Protein AF-A0AA90ZA34-F1 (afdb_monomer_lite)

pLDDT: mean 82.22, std 14.53, range [26.88, 97.06]

Structure (mmCIF, N/CA/C/O backbone):
data_AF-A0AA90ZA34-F1
#
_entry.id   AF-A0AA90ZA34-F1
#
loop_
_atom_site.group_PDB
_atom_site.id
_atom_site.type_symbol
_atom_site.label_atom_id
_atom_site.label_alt_id
_atom_site.label_comp_id
_atom_site.label_asym_id
_atom_site.label_entity_id
_atom_site.label_seq_id
_atom_site.pdbx_PDB_ins_code
_atom_site.Cartn_x
_atom_site.Cartn_y
_atom_site.Cartn_z
_atom_site.occupancy
_atom_site.B_iso_or_equiv
_atom_site.auth_seq_id
_atom_site.auth_comp_id
_atom_site.auth_asym_id
_atom_site.auth_atom_id
_atom_site.pdbx_PDB_model_num
ATOM 1 N N . MET A 1 1 ? -30.517 1.821 92.578 1.00 48.09 1 MET A N 1
ATOM 2 C CA . MET A 1 1 ? -29.255 1.230 93.097 1.00 48.09 1 MET A CA 1
ATOM 3 C C . MET A 1 1 ? -29.259 -0.310 93.211 1.00 48.09 1 MET A C 1
ATOM 5 O O . MET A 1 1 ? -28.381 -0.856 93.860 1.00 48.09 1 MET A O 1
ATOM 9 N N . ALA A 1 2 ? -30.173 -1.051 92.564 1.00 57.03 2 ALA A N 1
ATOM 10 C CA . ALA A 1 2 ? -30.192 -2.527 92.648 1.00 57.03 2 ALA A CA 1
ATOM 11 C C . ALA A 1 2 ? -29.431 -3.240 91.508 1.00 57.03 2 ALA A C 1
ATOM 13 O O . ALA A 1 2 ? -29.054 -4.402 91.641 1.00 57.03 2 ALA A O 1
ATOM 14 N N . ILE A 1 3 ? -29.199 -2.549 90.385 1.00 59.59 3 ILE A N 1
ATOM 15 C CA . ILE A 1 3 ? -28.510 -3.107 89.212 1.00 59.59 3 ILE A CA 1
ATOM 16 C C . ILE A 1 3 ? -26.988 -3.015 89.388 1.00 59.59 3 ILE A C 1
ATOM 18 O O . ILE A 1 3 ? -26.293 -4.005 89.176 1.00 59.59 3 ILE A O 1
ATOM 22 N N . SER A 1 4 ? -26.460 -1.882 89.874 1.00 57.59 4 SER A N 1
ATOM 23 C CA . SER A 1 4 ? -25.008 -1.731 90.061 1.00 57.59 4 SER A CA 1
ATOM 24 C C . SER A 1 4 ? -24.446 -2.673 91.133 1.00 57.59 4 SER A C 1
ATOM 26 O O . SER A 1 4 ? -23.372 -3.234 90.937 1.00 57.59 4 SER A O 1
ATOM 28 N N . SER A 1 5 ? -25.187 -2.952 92.214 1.00 59.72 5 SER A N 1
ATOM 29 C CA . SER A 1 5 ? -24.745 -3.898 93.252 1.00 59.72 5 SER A CA 1
ATOM 30 C C . SER A 1 5 ? -24.720 -5.355 92.764 1.00 59.72 5 SER A C 1
ATOM 32 O O . SER A 1 5 ? -23.816 -6.112 93.125 1.00 59.72 5 SER A O 1
ATOM 34 N N . LYS A 1 6 ? -25.652 -5.750 91.881 1.00 59.44 6 LYS A N 1
ATOM 35 C CA . LYS A 1 6 ? -25.652 -7.074 91.227 1.00 59.44 6 LYS A CA 1
ATOM 36 C C . LYS A 1 6 ? -24.519 -7.227 90.209 1.00 59.44 6 LYS A C 1
ATOM 38 O O . LYS A 1 6 ? -23.922 -8.305 90.148 1.00 59.44 6 LYS A O 1
ATOM 43 N N . ILE A 1 7 ? -24.190 -6.157 89.479 1.00 60.81 7 ILE A N 1
ATOM 44 C CA . ILE A 1 7 ? -23.059 -6.111 88.539 1.00 60.81 7 ILE A CA 1
ATOM 45 C C . ILE A 1 7 ? -21.728 -6.262 89.285 1.00 60.81 7 ILE A C 1
ATOM 47 O O . ILE A 1 7 ? -20.884 -7.042 88.856 1.00 60.81 7 ILE A O 1
ATOM 51 N N . VAL A 1 8 ? -21.549 -5.606 90.440 1.00 65.31 8 VAL A N 1
ATOM 52 C CA . VAL A 1 8 ? -20.315 -5.729 91.242 1.00 65.31 8 VAL A CA 1
ATOM 53 C C . VAL A 1 8 ? -20.116 -7.158 91.764 1.00 65.31 8 VAL A C 1
ATOM 55 O O . VAL A 1 8 ? -19.000 -7.679 91.710 1.00 65.31 8 VAL A O 1
ATOM 58 N N . LYS A 1 9 ? -21.192 -7.827 92.207 1.00 70.56 9 LYS A N 1
ATOM 59 C CA . LYS A 1 9 ? -21.134 -9.201 92.741 1.00 70.56 9 LYS A CA 1
ATOM 60 C C . LYS A 1 9 ? -20.814 -10.257 91.671 1.00 70.56 9 LYS A C 1
ATOM 62 O O . LYS A 1 9 ? -20.144 -11.235 91.980 1.00 70.56 9 LYS A O 1
ATOM 67 N N . HIS A 1 10 ? -21.225 -10.041 90.419 1.00 76.06 10 HIS A N 1
ATOM 68 C CA . HIS A 1 10 ? -20.989 -10.965 89.295 1.00 76.06 10 HIS A CA 1
ATOM 69 C C . HIS A 1 10 ? -20.065 -10.373 88.223 1.00 76.06 10 HIS A C 1
ATOM 71 O O . HIS A 1 10 ? -20.117 -10.782 87.064 1.00 76.06 10 HIS A O 1
ATOM 77 N N . ARG A 1 11 ? -19.193 -9.427 88.601 1.00 75.94 11 ARG A N 1
ATOM 78 C CA . ARG A 1 11 ? -18.389 -8.622 87.663 1.00 75.94 11 ARG A CA 1
ATOM 79 C C . ARG A 1 11 ? -17.629 -9.455 86.632 1.00 75.94 11 ARG A C 1
ATOM 81 O O . ARG A 1 11 ? -17.602 -9.101 85.463 1.00 75.94 11 ARG A O 1
ATOM 88 N N . LYS A 1 12 ? -17.064 -10.593 87.051 1.00 79.00 12 LYS A N 1
ATOM 89 C CA . LYS A 1 12 ? -16.323 -11.498 86.162 1.00 79.00 12 LYS A CA 1
ATOM 90 C C . LYS A 1 12 ? -17.234 -12.124 85.105 1.00 79.00 12 LYS A C 1
ATOM 92 O O . LYS A 1 12 ? -16.852 -12.187 83.948 1.00 79.00 12 LYS A O 1
ATOM 97 N N . LEU A 1 13 ? -18.442 -12.532 85.491 1.00 82.50 13 LEU A N 1
ATOM 98 C CA . LEU A 1 13 ? -19.410 -13.151 84.589 1.00 82.50 13 LEU A CA 1
ATOM 99 C C . LEU A 1 13 ? -19.946 -12.132 83.580 1.00 82.50 13 LEU A C 1
ATOM 101 O O . LEU A 1 13 ? -20.016 -12.438 82.399 1.00 82.50 13 LEU A O 1
ATOM 105 N N . VAL A 1 14 ? -20.236 -10.904 84.019 1.00 83.38 14 VAL A N 1
ATOM 106 C CA . VAL A 1 14 ? -20.673 -9.815 83.128 1.00 83.38 14 VAL A CA 1
ATOM 107 C C . VAL A 1 14 ? -19.586 -9.460 82.109 1.00 83.38 14 VAL A C 1
ATOM 109 O O . VAL A 1 14 ? -19.893 -9.311 80.932 1.00 83.38 14 VAL A O 1
ATOM 112 N N . ILE A 1 15 ? -18.319 -9.380 82.534 1.00 84.50 15 ILE A N 1
ATOM 113 C CA . ILE A 1 15 ? -17.185 -9.127 81.629 1.00 84.50 15 ILE A CA 1
ATOM 114 C C . ILE A 1 15 ? -17.028 -10.263 80.611 1.00 84.50 15 ILE A C 1
ATOM 116 O O . ILE A 1 15 ? -16.853 -9.989 79.429 1.00 84.50 15 ILE A O 1
ATOM 120 N N . VAL A 1 16 ? -17.134 -11.525 81.042 1.00 88.88 16 VAL A N 1
ATOM 121 C CA . VAL A 1 16 ? -17.058 -12.688 80.141 1.00 88.88 16 VAL A CA 1
ATOM 122 C C . VAL A 1 16 ? -18.199 -12.676 79.124 1.00 88.88 16 VAL A C 1
ATOM 124 O O . VAL A 1 16 ? -17.959 -12.901 77.944 1.00 88.88 16 VAL A O 1
ATOM 127 N N . LEU A 1 17 ? -19.422 -12.355 79.547 1.00 87.75 17 LEU A N 1
ATOM 128 C CA . LEU A 1 17 ? -20.583 -12.286 78.657 1.00 87.75 17 LEU A CA 1
ATOM 129 C C . LEU A 1 17 ? -20.426 -11.169 77.614 1.00 87.75 17 LEU A C 1
ATOM 131 O O . LEU A 1 17 ? -20.692 -11.389 76.439 1.00 87.75 17 LEU A O 1
ATOM 135 N N . TRP A 1 18 ? -19.909 -10.006 78.017 1.00 88.00 18 TRP A N 1
ATOM 136 C CA . TRP A 1 18 ? -19.582 -8.921 77.088 1.00 88.00 18 TRP A CA 1
ATOM 137 C C . TRP A 1 18 ? -18.450 -9.278 76.126 1.00 88.00 18 TRP A C 1
ATOM 139 O O . TRP A 1 18 ? -18.548 -8.965 74.942 1.00 88.00 18 TRP A O 1
ATOM 149 N N . ALA A 1 19 ? -17.405 -9.955 76.605 1.00 89.38 19 ALA A N 1
ATOM 150 C CA . ALA A 1 19 ? -16.310 -10.420 75.760 1.00 89.38 19 ALA A CA 1
ATOM 151 C C . ALA A 1 19 ? -16.801 -11.435 74.716 1.00 89.38 19 ALA A C 1
ATOM 153 O O . ALA A 1 19 ? -16.440 -11.321 73.549 1.00 89.38 19 ALA A O 1
ATOM 154 N N . ILE A 1 20 ? -17.672 -12.371 75.111 1.00 89.56 20 ILE A N 1
ATOM 155 C CA . ILE A 1 20 ? -18.294 -13.343 74.201 1.00 89.56 20 ILE A CA 1
ATOM 156 C C . ILE A 1 20 ? -19.198 -12.639 73.187 1.00 89.56 20 ILE A C 1
ATOM 158 O O . ILE A 1 20 ? -19.101 -12.941 72.005 1.00 89.56 20 ILE A O 1
ATOM 162 N N . SER A 1 21 ? -20.034 -11.684 73.604 1.00 84.75 21 SER A N 1
ATOM 163 C CA . SER A 1 21 ? -20.895 -10.937 72.676 1.00 84.75 21 SER A CA 1
ATOM 164 C C . SER A 1 21 ? -20.092 -10.105 71.673 1.00 84.75 21 SER A C 1
ATOM 166 O O . SER A 1 21 ? -20.443 -10.066 70.499 1.00 84.75 21 SER A O 1
ATOM 168 N N . LEU A 1 22 ? -18.994 -9.475 72.102 1.00 84.75 22 LEU A N 1
ATOM 169 C CA . LEU A 1 22 ? -18.100 -8.738 71.202 1.00 84.75 22 LEU A CA 1
ATOM 170 C C . LEU A 1 22 ? -17.371 -9.675 70.235 1.00 84.75 22 LEU A C 1
ATOM 172 O O . LEU A 1 22 ? -17.312 -9.384 69.045 1.00 84.75 22 LEU A O 1
ATOM 176 N N . LEU A 1 23 ? -16.885 -10.825 70.712 1.00 85.31 23 LEU A N 1
ATOM 177 C CA . LEU A 1 23 ? -16.298 -11.860 69.856 1.00 85.31 23 LEU A CA 1
ATOM 178 C C . LEU A 1 23 ? -17.326 -12.439 68.878 1.00 85.31 23 LEU A C 1
ATOM 180 O O . LEU A 1 23 ? -17.003 -12.628 67.715 1.00 85.31 23 LEU A O 1
ATOM 184 N N . ALA A 1 24 ? -18.575 -12.644 69.288 1.00 83.31 24 ALA A N 1
ATOM 185 C CA . ALA A 1 24 ? -19.639 -13.119 68.403 1.00 83.31 24 ALA A CA 1
ATOM 186 C C . ALA A 1 24 ? -20.025 -12.094 67.321 1.00 83.31 24 ALA A C 1
ATOM 188 O O . ALA A 1 24 ? -20.527 -12.481 66.270 1.00 83.31 24 ALA A O 1
ATOM 189 N N . LEU A 1 25 ? -19.766 -10.802 67.550 1.00 80.50 25 LEU A N 1
ATOM 190 C CA . LEU A 1 25 ? -19.939 -9.744 66.551 1.00 80.50 25 LEU A CA 1
ATOM 191 C C . LEU A 1 25 ? -18.742 -9.620 65.595 1.00 80.50 25 LEU A C 1
ATOM 193 O O . LEU A 1 25 ? -18.894 -9.042 64.521 1.00 80.50 25 LEU A O 1
ATOM 197 N N . THR A 1 26 ? -17.565 -10.161 65.939 1.00 75.38 26 THR A N 1
ATOM 198 C CA . THR A 1 26 ? -16.378 -10.046 65.071 1.00 75.38 26 THR A CA 1
ATOM 199 C C . THR A 1 26 ? -16.541 -10.683 63.687 1.00 75.38 26 THR A C 1
ATOM 201 O O . THR A 1 26 ? -16.139 -10.016 62.738 1.00 75.38 26 THR A O 1
ATOM 204 N N . PRO A 1 27 ? -17.175 -11.861 63.492 1.00 73.88 27 PRO A N 1
ATOM 205 C CA . PRO A 1 27 ? -17.409 -12.391 62.150 1.00 73.88 27 PRO A CA 1
ATOM 206 C C . PRO A 1 27 ? -18.259 -11.441 61.302 1.00 73.88 27 PRO A C 1
ATOM 208 O O . PRO A 1 27 ? -17.900 -11.154 60.172 1.00 73.88 27 PRO A O 1
ATOM 211 N N . ALA A 1 28 ? -19.324 -10.866 61.870 1.00 67.94 28 ALA A N 1
ATOM 212 C CA . ALA A 1 28 ? -20.206 -9.944 61.154 1.00 67.94 28 ALA A CA 1
ATOM 213 C C . ALA A 1 28 ? -19.524 -8.614 60.778 1.00 67.94 28 ALA A C 1
ATOM 215 O O . ALA A 1 28 ? -19.852 -8.020 59.756 1.00 67.94 28 ALA A O 1
ATOM 216 N N . LEU A 1 29 ? -18.579 -8.139 61.599 1.00 66.88 29 LEU A N 1
ATOM 217 C CA . LEU A 1 29 ? -17.808 -6.922 61.322 1.00 66.88 29 LEU A CA 1
ATOM 218 C C . LEU A 1 29 ? -16.641 -7.166 60.355 1.00 66.88 29 LEU A C 1
ATOM 220 O O . LEU A 1 29 ? -16.326 -6.289 59.556 1.00 66.88 29 LEU A O 1
ATOM 224 N N . LEU A 1 30 ? -16.002 -8.337 60.418 1.00 66.19 30 LEU A N 1
ATOM 225 C CA . LEU A 1 30 ? -14.908 -8.710 59.515 1.00 66.19 30 LEU A CA 1
ATOM 226 C C . LEU A 1 30 ? -15.429 -9.057 58.112 1.00 66.19 30 LEU A C 1
ATOM 228 O O . LEU A 1 30 ? -14.797 -8.696 57.122 1.00 66.19 30 LEU A O 1
ATOM 232 N N . ASP A 1 31 ? -16.618 -9.656 58.029 1.00 58.28 31 ASP A N 1
ATOM 233 C CA . ASP A 1 31 ? -17.302 -9.999 56.776 1.00 58.28 31 ASP A CA 1
ATOM 234 C C . ASP A 1 31 ? -18.081 -8.809 56.174 1.00 58.28 31 ASP A C 1
ATOM 236 O O . ASP A 1 31 ? -18.640 -8.879 55.083 1.00 58.28 31 ASP A O 1
ATOM 240 N N . TYR A 1 32 ? -18.094 -7.658 56.855 1.00 51.91 32 TYR A N 1
ATOM 241 C CA . TYR A 1 32 ? -18.789 -6.451 56.393 1.00 51.91 32 TYR A CA 1
ATOM 242 C C . TYR A 1 32 ? -18.205 -5.901 55.080 1.00 51.91 32 TYR A C 1
ATOM 244 O O . TYR A 1 32 ? -18.906 -5.247 54.310 1.00 51.91 32 TYR A O 1
ATOM 252 N N . SER A 1 33 ? -16.934 -6.204 54.790 1.00 52.50 33 SER A N 1
ATOM 253 C CA . SER A 1 33 ? -16.282 -5.837 53.527 1.00 52.50 33 SER A CA 1
ATOM 254 C C . SER A 1 33 ? -16.851 -6.587 52.311 1.00 52.50 33 SER A C 1
ATOM 256 O O . SER A 1 33 ? -16.794 -6.049 51.207 1.00 52.50 33 SER A O 1
ATOM 258 N N . HIS A 1 34 ? -17.481 -7.757 52.500 1.00 49.97 34 HIS A N 1
ATOM 259 C CA . HIS A 1 34 ? -18.179 -8.495 51.438 1.00 49.97 34 HIS A CA 1
ATOM 260 C C . HIS A 1 34 ? -19.540 -7.893 51.052 1.00 49.97 34 HIS A C 1
ATOM 262 O O . HIS A 1 34 ? -20.056 -8.206 49.982 1.00 49.97 34 HIS A O 1
ATOM 268 N N . TYR A 1 35 ? -20.102 -6.993 51.869 1.00 48.88 35 TYR A N 1
ATOM 269 C CA . TYR A 1 35 ? -21.412 -6.369 51.634 1.00 48.88 35 TYR A CA 1
ATOM 270 C C . TYR A 1 35 ? -21.337 -4.887 51.253 1.00 48.88 35 TYR A C 1
ATOM 272 O O . TYR A 1 35 ? -22.376 -4.231 51.139 1.00 48.88 35 TYR A O 1
ATOM 280 N N . ILE A 1 36 ? -20.138 -4.339 51.026 1.00 45.72 36 ILE A N 1
ATOM 281 C CA . ILE A 1 36 ? -19.995 -2.985 50.480 1.00 45.72 36 ILE A CA 1
ATOM 282 C C . ILE A 1 36 ? -20.341 -3.032 48.987 1.00 45.72 36 ILE A C 1
ATOM 284 O O . ILE A 1 36 ? -19.481 -3.095 48.112 1.00 45.72 36 ILE A O 1
ATOM 288 N N . SER A 1 37 ? -21.641 -3.008 48.702 1.00 43.88 37 SER A N 1
ATOM 289 C CA . SER A 1 37 ? -22.164 -2.611 47.403 1.00 43.88 37 SER A CA 1
ATOM 290 C C . SER A 1 37 ? -22.010 -1.098 47.297 1.00 43.88 37 SER A C 1
ATOM 292 O O . SER A 1 37 ? -22.698 -0.342 47.985 1.00 43.88 37 SER A O 1
ATOM 294 N N . TYR A 1 38 ? -21.097 -0.639 46.444 1.00 43.22 38 TYR A N 1
ATOM 295 C CA . TYR A 1 38 ? -21.128 0.739 45.969 1.00 43.22 38 TYR A CA 1
ATOM 296 C C . TYR A 1 38 ? -22.307 0.876 44.998 1.00 43.22 38 TYR A C 1
ATOM 298 O O . TYR A 1 38 ? -22.118 0.918 43.786 1.00 43.22 38 TYR A O 1
ATOM 306 N N . SER A 1 39 ? -23.542 0.916 45.509 1.00 45.44 39 SER A N 1
ATOM 307 C CA . SER A 1 39 ? -24.665 1.346 44.683 1.00 45.44 39 SER A CA 1
ATOM 308 C C . SER A 1 39 ? -24.555 2.859 44.511 1.00 45.44 39 SER A C 1
ATOM 310 O O . SER A 1 39 ? -24.789 3.627 45.443 1.00 45.44 39 SER A O 1
ATOM 312 N N . SER A 1 40 ? -24.216 3.304 43.304 1.00 47.28 40 SER A N 1
ATOM 313 C CA . SER A 1 40 ? -24.317 4.711 42.888 1.00 47.28 40 SER A CA 1
ATOM 314 C C . SER A 1 40 ? -25.760 5.237 42.910 1.00 47.28 40 SER A C 1
ATOM 316 O O . SER A 1 40 ? -25.989 6.434 42.760 1.00 47.28 40 SER A O 1
ATOM 318 N N . ILE A 1 41 ? -26.733 4.355 43.138 1.00 49.22 41 ILE A N 1
ATOM 319 C CA . ILE A 1 41 ? -28.148 4.667 43.273 1.00 49.22 41 ILE A CA 1
ATOM 320 C C . ILE A 1 41 ? -28.441 4.783 44.770 1.00 49.22 41 ILE A C 1
ATOM 322 O O . ILE A 1 41 ? -28.590 3.781 45.470 1.00 49.22 41 ILE A O 1
ATOM 326 N N . GLY A 1 42 ? -28.496 6.014 45.287 1.00 50.56 42 GLY A N 1
ATOM 327 C CA . GLY A 1 42 ? -29.152 6.255 46.572 1.00 50.56 42 GLY A CA 1
ATOM 328 C C . GLY A 1 42 ? -30.567 5.680 46.504 1.00 50.56 42 GLY A C 1
ATOM 329 O O . GLY A 1 42 ? -31.207 5.790 45.463 1.00 50.56 42 GLY A O 1
ATOM 330 N N . SER A 1 43 ? -31.036 5.023 47.566 1.00 53.75 43 SER A N 1
ATOM 331 C CA . SER A 1 43 ? -32.351 4.373 47.601 1.00 53.75 43 SER A CA 1
ATOM 332 C C . SER A 1 43 ? -33.474 5.395 47.377 1.00 53.75 43 SER A C 1
ATOM 334 O O . SER A 1 43 ? -34.009 5.964 48.331 1.00 53.75 43 SER A O 1
ATOM 336 N N . LEU A 1 44 ? -33.807 5.665 46.118 1.00 57.81 44 LEU A N 1
ATOM 337 C CA . LEU A 1 44 ? -34.978 6.441 45.751 1.00 57.81 44 LEU A CA 1
ATOM 338 C C . LEU A 1 44 ? -36.219 5.566 45.995 1.00 57.81 44 LEU A C 1
ATOM 340 O O . LEU A 1 44 ? -36.143 4.339 45.856 1.00 57.81 44 LEU A O 1
ATOM 344 N N . PRO A 1 45 ? -37.347 6.152 46.425 1.00 63.22 45 PRO A N 1
ATOM 345 C CA . PRO A 1 45 ? -38.597 5.416 46.564 1.00 63.22 45 PRO A CA 1
ATOM 346 C C . PRO A 1 45 ? -38.992 4.792 45.220 1.00 63.22 45 PRO A C 1
ATOM 348 O O . PRO A 1 45 ? -38.984 5.498 44.218 1.00 63.22 45 PRO A O 1
ATOM 351 N N . SER A 1 46 ? -39.443 3.530 45.225 1.00 60.72 46 SER A N 1
ATOM 352 C CA . SER A 1 46 ? -39.847 2.715 44.051 1.00 60.72 46 SER A CA 1
ATOM 353 C C . SER A 1 46 ? -40.816 3.373 43.057 1.00 60.72 46 SER A C 1
ATOM 355 O O . SER A 1 46 ? -41.067 2.828 41.986 1.00 60.72 46 SER A O 1
ATOM 357 N N . ASN A 1 47 ? -41.405 4.506 43.434 1.00 65.75 47 ASN A N 1
ATOM 358 C CA . ASN A 1 47 ? -42.457 5.211 42.712 1.00 65.75 47 ASN A CA 1
ATOM 359 C C . ASN A 1 47 ? -41.969 6.548 42.132 1.00 65.75 47 ASN A C 1
ATOM 361 O O . ASN A 1 47 ? -42.777 7.299 41.592 1.00 65.75 47 ASN A O 1
ATOM 365 N N . ASP A 1 48 ? -40.690 6.883 42.307 1.00 74.69 48 ASP A N 1
ATOM 366 C CA . ASP A 1 48 ? -40.099 8.078 41.720 1.00 74.69 48 ASP A CA 1
ATOM 367 C C . ASP A 1 48 ? -40.017 7.901 40.197 1.00 74.69 48 ASP A C 1
ATOM 369 O O . ASP A 1 48 ? -39.570 6.862 39.697 1.00 74.69 48 ASP A O 1
ATOM 373 N N . GLU A 1 49 ? -40.457 8.909 39.446 1.00 69.31 49 GLU A N 1
ATOM 374 C CA . GLU A 1 49 ? -40.482 8.887 37.979 1.00 69.31 49 GLU A CA 1
ATOM 375 C C . GLU A 1 49 ? -39.090 8.602 37.404 1.00 69.31 49 GLU A C 1
ATOM 377 O O . GLU A 1 49 ? -38.965 7.921 36.387 1.00 69.31 49 GLU A O 1
ATOM 382 N N . SER A 1 50 ? -38.040 9.038 38.106 1.00 63.69 50 SER A N 1
ATOM 383 C CA . SER A 1 50 ? -36.644 8.776 37.745 1.00 63.69 50 SER A CA 1
ATOM 384 C C . SER A 1 50 ? -36.288 7.286 37.814 1.00 63.69 50 SER A C 1
ATOM 386 O O . SER A 1 50 ? -35.568 6.786 36.954 1.00 63.69 50 SER A O 1
ATOM 388 N N . GLN A 1 51 ? -36.825 6.552 38.794 1.00 67.06 51 GLN A N 1
ATOM 389 C CA . GLN A 1 51 ? -36.564 5.121 38.966 1.00 67.06 51 GLN A CA 1
ATOM 390 C C . GLN A 1 51 ? -37.401 4.277 37.997 1.00 67.06 51 GLN A C 1
ATOM 392 O O . GLN A 1 51 ? -36.916 3.283 37.458 1.00 67.06 51 GLN A O 1
ATOM 397 N N . VAL A 1 52 ? -38.629 4.715 37.703 1.00 69.94 52 VAL A N 1
ATOM 398 C CA . VAL A 1 52 ? -39.452 4.124 36.639 1.00 69.94 52 VAL A CA 1
ATOM 399 C C . VAL A 1 52 ? -38.778 4.330 35.280 1.00 69.94 52 VAL A C 1
ATOM 401 O O . VAL A 1 52 ? -38.602 3.360 34.545 1.00 69.94 52 VAL A O 1
ATOM 404 N N . ALA A 1 53 ? -38.316 5.545 34.969 1.00 68.69 53 ALA A N 1
ATOM 405 C CA . ALA A 1 53 ? -37.584 5.841 33.738 1.00 68.69 53 ALA A CA 1
ATOM 406 C C . ALA A 1 53 ? -36.286 5.028 33.628 1.00 68.69 53 ALA A C 1
ATOM 408 O O . ALA A 1 53 ? -36.036 4.431 32.584 1.00 68.69 53 ALA A O 1
ATOM 409 N N . GLN A 1 54 ? -35.504 4.929 34.705 1.00 67.38 54 GLN A N 1
ATOM 410 C CA . GLN A 1 54 ? -34.297 4.105 34.738 1.00 67.38 54 GLN A CA 1
ATOM 411 C C . GLN A 1 54 ? -34.609 2.620 34.518 1.00 67.38 54 GLN A C 1
ATOM 413 O O . GLN A 1 54 ? -33.976 1.992 33.678 1.00 67.38 54 GLN A O 1
ATOM 418 N N . SER A 1 55 ? -35.642 2.075 35.166 1.00 66.38 55 SER A N 1
ATOM 419 C CA . SER A 1 55 ? -36.060 0.685 34.942 1.00 66.38 55 SER A CA 1
ATOM 420 C C . SER A 1 55 ? -36.553 0.440 33.512 1.00 66.38 55 SER A C 1
ATOM 422 O O . SER A 1 55 ? -36.350 -0.641 32.966 1.00 66.38 55 SER A O 1
ATOM 424 N N . ILE A 1 56 ? -37.176 1.434 32.868 1.00 67.81 56 ILE A N 1
ATOM 425 C CA . ILE A 1 56 ? -37.556 1.357 31.455 1.00 67.81 56 ILE A CA 1
ATOM 426 C C . ILE A 1 56 ? -36.301 1.384 30.579 1.00 67.81 56 ILE A C 1
ATOM 428 O O . ILE A 1 56 ? -36.223 0.595 29.645 1.00 67.81 56 ILE A O 1
ATOM 432 N N . LEU A 1 57 ? -35.307 2.227 30.871 1.00 66.75 57 LEU A N 1
ATOM 433 C CA . LEU A 1 57 ? -34.041 2.294 30.128 1.00 66.75 57 LEU A CA 1
ATOM 434 C C . LEU A 1 57 ? -33.222 0.999 30.264 1.00 66.75 57 LEU A C 1
ATOM 436 O O . LEU A 1 57 ? -32.807 0.438 29.254 1.00 66.75 57 LEU A O 1
ATOM 440 N N . GLU A 1 58 ? -33.087 0.467 31.479 1.00 65.44 58 GLU A N 1
ATOM 441 C CA . GLU A 1 58 ? -32.399 -0.801 31.766 1.00 65.44 58 GLU A CA 1
ATOM 442 C C . GLU A 1 58 ? -33.111 -2.016 31.138 1.00 65.44 58 GLU A C 1
ATOM 444 O O . GLU A 1 58 ? -32.459 -2.966 30.709 1.00 65.44 58 GLU A O 1
ATOM 449 N N . ASN A 1 59 ? -34.449 -1.993 31.033 1.00 59.97 59 ASN A N 1
ATOM 450 C CA . ASN A 1 59 ? -35.220 -3.069 30.394 1.00 59.97 59 ASN A CA 1
ATOM 451 C C . ASN A 1 59 ? -35.391 -2.901 28.873 1.00 59.97 59 ASN A C 1
ATOM 453 O O . ASN A 1 59 ? -35.670 -3.884 28.183 1.00 59.97 59 ASN A O 1
ATOM 457 N N . SER A 1 60 ? -35.266 -1.683 28.337 1.00 56.16 60 SER A N 1
ATOM 458 C CA . SER A 1 60 ? -35.447 -1.393 26.904 1.00 56.16 60 SER A CA 1
ATOM 459 C C . SER A 1 60 ? -34.165 -1.552 26.089 1.00 56.16 60 SER A C 1
ATOM 461 O O . SER A 1 60 ? -34.247 -1.787 24.883 1.00 56.16 60 SER A O 1
ATOM 463 N N . GLY A 1 61 ? -32.997 -1.514 26.734 1.00 53.50 61 GLY A N 1
ATOM 464 C CA . GLY A 1 61 ? -31.715 -1.841 26.123 1.00 53.50 61 GLY A CA 1
ATOM 465 C C . GLY A 1 61 ? -30.908 -2.773 27.016 1.00 53.50 61 GLY A C 1
ATOM 466 O O . GLY A 1 61 ? -30.578 -2.426 28.144 1.00 53.50 61 GLY A O 1
ATOM 467 N N . ARG A 1 62 ? -30.527 -3.951 26.505 1.00 54.38 62 ARG A N 1
ATOM 468 C CA . ARG A 1 62 ? -29.418 -4.711 27.099 1.00 54.38 62 ARG A CA 1
ATOM 469 C C . ARG A 1 62 ? -28.127 -3.952 26.796 1.00 54.38 62 ARG A C 1
ATOM 471 O O . ARG A 1 62 ? -27.467 -4.242 25.802 1.00 54.38 62 ARG A O 1
ATOM 478 N N . PHE A 1 63 ? -27.808 -2.944 27.599 1.00 65.38 63 PHE A N 1
ATOM 479 C CA . PHE A 1 63 ? -26.515 -2.279 27.516 1.00 65.38 63 PHE A CA 1
ATOM 480 C C . PHE A 1 63 ? -25.468 -3.213 28.115 1.00 65.38 63 PHE A C 1
ATOM 482 O O . PHE A 1 63 ? -25.551 -3.599 29.283 1.00 65.38 63 PHE A O 1
ATOM 489 N N . ASN A 1 64 ? -24.528 -3.639 27.275 1.00 77.69 64 ASN A N 1
ATOM 490 C CA . ASN A 1 64 ? -23.366 -4.392 27.715 1.00 77.69 64 ASN A CA 1
ATOM 491 C C . ASN A 1 64 ? -22.511 -3.500 28.619 1.00 77.69 64 ASN A C 1
ATOM 493 O O . ASN A 1 64 ? -22.203 -2.361 28.265 1.00 77.69 64 ASN A O 1
ATOM 497 N N . SER A 1 65 ? -22.101 -4.034 29.766 1.00 83.25 65 SER A N 1
ATOM 498 C CA . SER A 1 65 ? -21.175 -3.364 30.669 1.00 83.25 65 SER A CA 1
ATOM 499 C C . SER A 1 65 ? -19.885 -3.037 29.927 1.00 83.25 65 SER A C 1
ATOM 501 O O . SER A 1 65 ? -19.314 -3.899 29.257 1.00 83.25 65 SER A O 1
ATOM 503 N N . THR A 1 66 ? -19.441 -1.788 30.032 1.00 85.62 66 THR A N 1
ATOM 504 C CA . THR A 1 66 ? -18.264 -1.292 29.318 1.00 85.62 66 THR A CA 1
ATOM 505 C C . THR A 1 66 ? -17.311 -0.608 30.291 1.00 85.62 66 THR A C 1
ATOM 507 O O . THR A 1 66 ? -17.713 0.251 31.074 1.00 85.62 66 THR A O 1
ATOM 510 N N . ILE A 1 67 ? -16.028 -0.968 30.239 1.00 88.62 67 ILE A N 1
ATOM 511 C CA . ILE A 1 67 ? -14.950 -0.221 30.892 1.00 88.62 67 ILE A CA 1
ATOM 512 C C . ILE A 1 67 ? -14.310 0.683 29.845 1.00 88.62 67 ILE A C 1
ATOM 514 O O . ILE A 1 67 ? -13.811 0.207 28.827 1.00 88.62 67 ILE A O 1
ATOM 518 N N . THR A 1 68 ? -14.284 1.984 30.118 1.00 89.88 68 THR A N 1
ATOM 519 C CA . THR A 1 68 ? -13.625 2.968 29.257 1.00 89.88 68 THR A CA 1
ATOM 520 C C . THR A 1 68 ? -12.270 3.343 29.841 1.00 89.88 68 THR A C 1
ATOM 522 O O . THR A 1 68 ? -12.185 3.895 30.938 1.00 89.88 68 THR A O 1
ATOM 525 N N . VAL A 1 69 ? -11.205 3.076 29.090 1.00 92.69 69 VAL A N 1
ATOM 526 C CA . VAL A 1 69 ? -9.839 3.500 29.405 1.00 92.69 69 VAL A CA 1
ATOM 527 C C . VAL A 1 69 ? -9.544 4.787 28.644 1.00 92.69 69 VAL A C 1
ATOM 529 O O . VAL A 1 69 ? -9.655 4.829 27.421 1.00 92.69 69 VAL A O 1
ATOM 532 N N . LEU A 1 70 ? -9.163 5.839 29.368 1.00 93.75 70 LEU A N 1
ATOM 533 C CA . LEU A 1 70 ? -8.703 7.097 28.785 1.00 93.75 70 LEU A CA 1
ATOM 534 C C . LEU A 1 70 ? -7.183 7.057 28.613 1.00 93.75 70 LEU A C 1
ATOM 536 O O . LEU A 1 70 ? -6.456 6.907 29.595 1.00 93.75 70 LEU A O 1
ATOM 540 N N . VAL A 1 71 ? -6.710 7.261 27.387 1.00 95.19 71 VAL A N 1
ATOM 541 C CA . VAL A 1 71 ? -5.285 7.378 27.071 1.00 95.19 71 VAL A CA 1
ATOM 542 C C . VAL A 1 71 ? -4.971 8.846 26.761 1.00 95.19 71 VAL A C 1
ATOM 544 O O . VAL A 1 71 ? -5.409 9.349 25.724 1.00 95.19 71 VAL A O 1
ATOM 547 N N . PRO A 1 72 ? -4.246 9.566 27.640 1.00 93.12 72 PRO A N 1
ATOM 548 C CA . PRO A 1 72 ? -3.923 10.980 27.456 1.00 93.12 72 PRO A CA 1
ATOM 549 C C . PRO A 1 72 ? -2.717 11.155 26.519 1.00 93.12 72 PRO A C 1
ATOM 551 O O . PRO A 1 72 ? -1.649 11.603 26.936 1.00 93.12 72 PRO A O 1
ATOM 554 N N . ALA A 1 73 ? -2.878 10.752 25.261 1.00 92.31 73 ALA A N 1
ATOM 555 C CA . ALA A 1 73 ? -1.869 10.887 24.221 1.00 92.31 73 ALA A CA 1
ATOM 556 C C . ALA A 1 73 ? -2.510 11.244 22.873 1.00 92.31 73 ALA A C 1
ATOM 558 O O . ALA A 1 73 ? -3.687 10.970 22.638 1.00 92.31 73 ALA A O 1
ATOM 559 N N . ASP A 1 74 ? -1.713 11.847 21.993 1.00 92.56 74 ASP A N 1
ATOM 560 C CA . ASP A 1 74 ? -2.111 12.190 20.628 1.00 92.56 74 ASP A CA 1
ATOM 561 C C . ASP A 1 74 ? -2.326 10.910 19.790 1.00 92.56 74 ASP A C 1
ATOM 563 O O . ASP A 1 74 ? -1.347 10.221 19.488 1.00 92.56 74 ASP A O 1
ATOM 567 N N . PRO A 1 75 ? -3.571 10.576 19.392 1.00 90.62 75 PRO A N 1
ATOM 568 C CA . PRO A 1 75 ? -3.881 9.338 18.681 1.00 90.62 75 PRO A CA 1
ATOM 569 C C . PRO A 1 75 ? -3.388 9.315 17.227 1.00 90.62 75 PRO A C 1
ATOM 571 O O . PRO A 1 75 ? -3.486 8.287 16.559 1.00 90.62 75 PRO A O 1
ATOM 574 N N . PHE A 1 76 ? -2.871 10.429 16.705 1.00 90.56 76 PHE A N 1
ATOM 575 C CA . PHE A 1 76 ? -2.306 10.488 15.357 1.00 90.56 76 PHE A CA 1
ATOM 576 C C . PHE A 1 76 ? -0.831 10.056 15.319 1.00 90.56 76 PHE A C 1
ATOM 578 O O . PHE A 1 76 ? -0.239 9.968 14.242 1.00 90.56 76 PHE A O 1
ATOM 585 N N . GLN A 1 77 ? -0.237 9.725 16.472 1.00 87.06 77 GLN A N 1
ATOM 586 C CA . GLN A 1 77 ? 1.096 9.133 16.549 1.00 87.06 77 GLN A CA 1
ATOM 587 C C . GLN A 1 77 ? 1.052 7.627 16.264 1.00 87.06 77 GLN A C 1
ATOM 589 O O . GLN A 1 77 ? 0.461 6.850 17.011 1.00 87.06 77 GLN A O 1
ATOM 594 N N . THR A 1 78 ? 1.758 7.191 15.220 1.00 83.69 78 THR A N 1
ATOM 595 C CA . THR A 1 78 ? 1.761 5.788 14.762 1.00 83.69 78 THR A CA 1
ATOM 596 C C . THR A 1 78 ? 2.263 4.793 15.812 1.00 83.69 78 THR A C 1
ATOM 598 O O . THR A 1 78 ? 1.788 3.662 15.863 1.00 83.69 78 THR A O 1
ATOM 601 N N . ALA A 1 79 ? 3.171 5.205 16.702 1.00 86.75 79 ALA A N 1
ATOM 602 C CA . ALA A 1 79 ? 3.716 4.337 17.749 1.00 86.75 79 ALA A CA 1
ATOM 603 C C . ALA A 1 79 ? 2.638 3.766 18.695 1.00 86.75 79 ALA A C 1
ATOM 605 O O . ALA A 1 79 ? 2.747 2.620 19.133 1.00 86.75 79 ALA A O 1
ATOM 606 N N . LEU A 1 80 ? 1.572 4.529 18.960 1.00 91.56 80 LEU A N 1
ATOM 607 C CA . LEU A 1 80 ? 0.503 4.143 19.888 1.00 91.56 80 LEU A CA 1
ATOM 608 C C . LEU A 1 80 ? -0.438 3.079 19.319 1.00 91.56 80 LEU A C 1
ATOM 610 O O . LEU A 1 80 ? -1.075 2.355 20.090 1.00 91.56 80 LEU A O 1
ATOM 614 N N . ALA A 1 81 ? -0.518 2.960 17.990 1.00 93.62 81 ALA A N 1
ATOM 615 C CA . ALA A 1 81 ? -1.353 1.962 17.334 1.00 93.62 81 ALA A CA 1
ATOM 616 C C . ALA A 1 81 ? -0.941 0.546 17.750 1.00 93.62 81 ALA A C 1
ATOM 618 O O . ALA A 1 81 ? -1.784 -0.249 18.162 1.00 93.62 81 ALA A O 1
ATOM 619 N N . ARG A 1 82 ? 0.367 0.255 17.727 1.00 92.94 82 ARG A N 1
ATOM 620 C CA . ARG A 1 82 ? 0.903 -1.060 18.104 1.00 92.94 82 ARG A CA 1
ATOM 621 C C . ARG A 1 82 ? 0.611 -1.405 19.556 1.00 92.94 82 ARG A C 1
ATOM 623 O O . ARG A 1 82 ? 0.113 -2.490 19.830 1.00 92.94 82 ARG A O 1
ATOM 630 N N . GLU A 1 83 ? 0.906 -0.488 20.473 1.00 93.44 83 GLU A N 1
ATOM 631 C CA . GLU A 1 83 ? 0.697 -0.715 21.907 1.00 93.44 83 GLU A CA 1
ATOM 632 C C . GLU A 1 83 ? -0.783 -0.941 22.228 1.00 93.44 83 GLU A C 1
ATOM 634 O O . GLU A 1 83 ? -1.128 -1.848 22.984 1.00 93.44 83 GLU A O 1
ATOM 639 N N . THR A 1 84 ? -1.665 -0.157 21.603 1.00 95.56 84 THR A N 1
ATOM 640 C CA . THR A 1 84 ? -3.110 -0.260 21.820 1.00 95.56 84 THR A CA 1
ATOM 641 C C . THR A 1 84 ? -3.676 -1.555 21.249 1.00 95.56 84 THR A C 1
ATOM 643 O O . THR A 1 84 ? -4.400 -2.262 21.945 1.00 95.56 84 THR A O 1
ATOM 646 N N . LEU A 1 85 ? -3.331 -1.902 20.007 1.00 94.81 85 LEU A N 1
ATOM 647 C CA . LEU A 1 85 ? -3.806 -3.135 19.378 1.00 94.81 85 LEU A CA 1
ATOM 648 C C . LEU A 1 85 ? -3.289 -4.374 20.120 1.00 94.81 85 LEU A C 1
ATOM 650 O O . LEU A 1 85 ? -4.063 -5.283 20.408 1.00 94.81 85 LEU A O 1
ATOM 654 N N . GLN A 1 86 ? -2.020 -4.371 20.538 1.00 93.44 86 GLN A N 1
ATOM 655 C CA . GLN A 1 86 ? -1.457 -5.455 21.341 1.00 93.44 86 GLN A CA 1
ATOM 656 C C . GLN A 1 86 ? -2.124 -5.557 22.721 1.00 93.44 86 GLN A C 1
ATOM 658 O O . GLN A 1 86 ? -2.369 -6.657 23.215 1.00 93.44 86 GLN A O 1
ATOM 663 N N . TYR A 1 87 ? -2.459 -4.428 23.350 1.00 94.38 87 TYR A N 1
ATOM 664 C CA . TYR A 1 87 ? -3.249 -4.422 24.580 1.00 94.38 87 TYR A CA 1
ATOM 665 C C . TYR A 1 87 ? -4.620 -5.090 24.378 1.00 94.38 87 TYR A C 1
ATOM 667 O O . TYR A 1 87 ? -5.010 -5.940 25.181 1.00 94.38 87 TYR A O 1
ATOM 675 N N . GLN A 1 88 ? -5.322 -4.772 23.289 1.00 94.75 88 GLN A N 1
ATOM 676 C CA . GLN A 1 88 ? -6.623 -5.362 22.950 1.00 94.75 88 GLN A CA 1
ATOM 677 C C . GLN A 1 88 ? -6.539 -6.873 22.655 1.00 94.75 88 GLN A C 1
ATOM 679 O O . GLN A 1 88 ? -7.385 -7.653 23.107 1.00 94.75 88 GLN A O 1
ATOM 684 N N . GLU A 1 89 ? -5.494 -7.320 21.956 1.00 93.44 89 GLU A N 1
ATOM 685 C CA . GLU A 1 89 ? -5.215 -8.748 21.747 1.00 93.44 89 GLU A CA 1
ATOM 686 C C . GLU A 1 89 ? -4.936 -9.471 23.065 1.00 93.44 89 GLU A C 1
ATOM 688 O O . GLU A 1 89 ? -5.493 -10.542 23.325 1.00 93.44 89 GLU A O 1
ATOM 693 N N . ASN A 1 90 ? -4.133 -8.858 23.939 1.00 94.31 90 ASN A N 1
ATOM 694 C CA . ASN A 1 90 ? -3.831 -9.414 25.251 1.00 94.31 90 ASN A CA 1
ATOM 695 C C . ASN A 1 90 ? -5.111 -9.591 26.080 1.00 94.31 90 ASN A C 1
ATOM 697 O O . ASN A 1 90 ? -5.303 -10.668 26.642 1.00 94.31 90 ASN A O 1
ATOM 701 N N . LEU A 1 91 ? -6.023 -8.609 26.098 1.00 93.19 91 LEU A N 1
ATOM 702 C CA . LEU A 1 91 ? -7.328 -8.739 26.768 1.00 93.19 91 LEU A CA 1
ATOM 703 C C . LEU A 1 91 ? -8.114 -9.959 26.275 1.00 93.19 91 LEU A C 1
ATOM 705 O O . LEU A 1 91 ? -8.657 -10.712 27.083 1.00 93.19 91 LEU A O 1
ATOM 709 N N . THR A 1 92 ? -8.109 -10.185 24.962 1.00 91.12 92 THR A N 1
ATOM 710 C CA . THR A 1 92 ? -8.776 -11.335 24.339 1.00 91.12 92 THR A CA 1
ATOM 711 C C . THR A 1 92 ? -8.131 -12.659 24.765 1.00 91.12 92 THR A C 1
ATOM 713 O O . THR A 1 92 ? -8.827 -13.639 25.026 1.00 91.12 92 THR A O 1
ATOM 716 N N . SER A 1 93 ? -6.802 -12.689 24.899 1.00 91.00 93 SER A N 1
ATOM 717 C CA . SER A 1 93 ? -6.045 -13.888 25.287 1.00 91.00 93 SER A CA 1
ATOM 718 C C . SER A 1 93 ? -6.135 -14.255 26.777 1.00 91.00 93 SER A C 1
ATOM 720 O O . SER A 1 93 ? -5.889 -15.404 27.141 1.00 91.00 93 SER A O 1
ATOM 722 N N . LEU A 1 94 ? -6.501 -13.307 27.647 1.00 90.56 94 LEU A N 1
ATOM 723 C CA . LEU A 1 94 ? -6.482 -13.480 29.106 1.00 90.56 94 LEU A CA 1
ATOM 724 C C . LEU A 1 94 ? -7.645 -14.320 29.660 1.00 90.56 94 LEU A C 1
ATOM 726 O O . LEU A 1 94 ? -7.657 -14.623 30.852 1.00 90.56 94 LEU A O 1
ATOM 730 N N . GLY A 1 95 ? -8.627 -14.692 28.831 1.00 86.25 95 GLY A N 1
ATOM 731 C CA . GLY A 1 95 ? -9.772 -1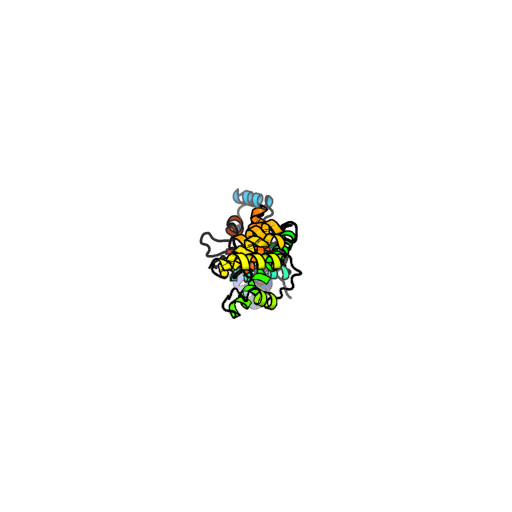5.497 29.272 1.00 86.25 95 GLY A CA 1
ATOM 732 C C . GLY A 1 95 ? -10.640 -14.789 30.318 1.00 86.25 95 GLY A C 1
ATOM 733 O O . GLY A 1 95 ? -11.179 -15.430 31.220 1.00 86.25 95 GLY A O 1
ATOM 734 N N . ILE A 1 96 ? -10.743 -13.459 30.227 1.00 87.75 96 ILE A N 1
ATOM 735 C CA . ILE A 1 96 ? -11.511 -12.636 31.163 1.00 87.75 96 ILE A CA 1
ATOM 736 C C . ILE A 1 96 ? -12.990 -13.038 31.089 1.00 87.75 96 ILE A C 1
ATOM 738 O O . ILE A 1 96 ? -13.593 -13.063 30.016 1.00 87.75 96 ILE A O 1
ATOM 742 N N . SER A 1 97 ? -13.586 -13.349 32.242 1.00 86.81 97 SER A N 1
ATOM 743 C CA . SER A 1 97 ? -14.990 -13.761 32.313 1.00 86.81 97 SER A CA 1
ATOM 744 C C . SER A 1 97 ? -15.914 -12.687 31.739 1.00 86.81 97 SER A C 1
ATOM 746 O O . SER A 1 97 ? -15.771 -11.503 32.044 1.00 86.81 97 SER A O 1
ATOM 748 N N . ASN A 1 98 ? -16.878 -13.120 30.927 1.00 86.69 98 ASN A N 1
ATOM 749 C CA . ASN A 1 98 ? -17.843 -12.275 30.226 1.00 86.69 98 ASN A CA 1
ATOM 750 C C . ASN A 1 98 ? -17.241 -11.238 29.265 1.00 86.69 98 ASN A C 1
ATOM 752 O O . ASN A 1 98 ? -17.995 -10.411 28.771 1.00 86.69 98 ASN A O 1
ATOM 756 N N . PHE A 1 99 ? -15.942 -11.253 28.965 1.00 89.88 99 PHE A N 1
ATOM 757 C CA . PHE A 1 99 ? -15.376 -10.368 27.947 1.00 89.88 99 PHE A CA 1
ATOM 758 C C . PHE A 1 99 ? -15.976 -10.685 26.569 1.00 89.88 99 PHE A C 1
ATOM 760 O O . PHE A 1 99 ? -16.024 -11.848 26.165 1.00 89.88 99 PHE A O 1
ATOM 767 N N . SER A 1 100 ? -16.452 -9.661 25.859 1.00 90.75 100 SER A N 1
ATOM 768 C CA . SER A 1 100 ? -17.003 -9.799 24.505 1.00 90.75 100 SER A CA 1
ATOM 769 C C . SER A 1 100 ? -16.129 -9.164 23.432 1.00 90.75 100 SER A C 1
ATOM 771 O O . SER A 1 100 ? -16.184 -9.594 22.283 1.00 90.75 100 SER A O 1
ATOM 773 N N . GLY A 1 101 ? -15.325 -8.163 23.785 1.00 92.62 101 GLY A N 1
ATOM 774 C CA . GLY A 1 101 ? -14.450 -7.493 22.838 1.00 92.62 101 GLY A CA 1
ATOM 775 C C . GLY A 1 101 ? -13.879 -6.197 23.386 1.00 92.62 101 GLY A C 1
ATOM 776 O O . GLY A 1 101 ? -14.172 -5.775 24.505 1.00 92.62 101 GLY A O 1
ATOM 777 N N . SER A 1 102 ? -13.049 -5.553 22.576 1.00 94.69 102 SER A N 1
ATOM 778 C CA . SER A 1 102 ? -12.568 -4.209 22.865 1.00 94.69 102 SER A CA 1
ATOM 779 C C . SER A 1 102 ? -12.475 -3.392 21.587 1.00 94.69 102 SER A C 1
ATOM 781 O O . SER A 1 102 ? -12.184 -3.939 20.526 1.00 94.69 102 SER A O 1
ATOM 783 N N . GLU A 1 103 ? -12.683 -2.088 21.708 1.00 95.00 103 GLU A N 1
ATOM 784 C CA . GLU A 1 103 ? -12.679 -1.140 20.601 1.00 95.00 103 GLU A CA 1
ATOM 785 C C . GLU A 1 103 ? -11.821 0.081 20.936 1.00 95.00 103 GLU A C 1
ATOM 787 O O . GLU A 1 103 ? -11.663 0.475 22.089 1.00 95.00 103 GLU A O 1
ATOM 792 N N . SER A 1 104 ? -11.234 0.678 19.913 1.00 96.06 104 SER A N 1
ATOM 793 C CA . SER A 1 104 ? -10.294 1.795 19.981 1.00 96.06 104 SER A CA 1
ATOM 794 C C . SER A 1 104 ? -10.304 2.496 18.620 1.00 96.06 104 SER A C 1
ATOM 796 O O . SER A 1 104 ? -10.750 1.882 17.643 1.00 96.06 104 SER A O 1
ATOM 798 N N . PRO A 1 105 ? -9.775 3.728 18.483 1.00 96.44 105 PRO A N 1
ATOM 799 C CA . PRO A 1 105 ? -9.703 4.359 17.166 1.00 96.44 105 PRO A CA 1
ATOM 800 C C . PRO A 1 105 ? -8.917 3.494 16.168 1.00 96.44 105 PRO A C 1
ATOM 802 O O . PRO A 1 105 ? -9.293 3.414 15.007 1.00 96.44 105 PRO A O 1
ATOM 805 N N . TYR A 1 106 ? -7.887 2.778 16.630 1.00 97.06 106 TYR A N 1
ATOM 806 C CA . TYR A 1 106 ? -7.055 1.907 15.801 1.00 97.06 106 TYR A CA 1
ATOM 807 C C . TYR A 1 106 ? -7.780 0.634 15.354 1.00 97.06 106 TYR A C 1
ATOM 809 O O . TYR A 1 106 ? -7.743 0.284 14.181 1.00 97.06 106 TYR A O 1
ATOM 817 N N . SER A 1 107 ? -8.474 -0.058 16.259 1.00 96.12 107 SER A N 1
ATOM 818 C CA . SER A 1 107 ? -9.239 -1.261 15.887 1.00 96.12 107 SER A CA 1
ATOM 819 C C . SER A 1 107 ? -10.450 -0.930 15.005 1.00 96.12 107 SER A C 1
ATOM 821 O O . SER A 1 107 ? -10.745 -1.681 14.077 1.00 96.12 107 SER A O 1
ATOM 823 N N . ALA A 1 108 ? -11.084 0.232 15.208 1.00 95.38 108 ALA A N 1
ATOM 824 C CA . ALA A 1 108 ? -12.116 0.750 14.310 1.00 95.38 108 ALA A CA 1
ATOM 825 C C . ALA A 1 108 ? -11.549 1.075 12.916 1.00 95.38 108 ALA A C 1
ATOM 827 O O . ALA A 1 108 ? -12.147 0.706 11.904 1.00 95.38 108 ALA A O 1
ATOM 828 N N . SER A 1 109 ? -10.371 1.706 12.849 1.00 94.81 109 SER A N 1
ATOM 829 C CA . SER A 1 109 ? -9.644 1.934 11.595 1.00 94.81 109 SER A CA 1
ATOM 830 C C . SER A 1 109 ? -9.284 0.632 10.889 1.00 94.81 109 SER A C 1
ATOM 832 O O . SER A 1 109 ? -9.530 0.514 9.691 1.00 94.81 109 SER A O 1
ATOM 834 N N . ALA A 1 110 ? -8.766 -0.361 11.614 1.00 95.12 110 ALA A N 1
ATOM 835 C CA . ALA A 1 110 ? -8.445 -1.667 11.054 1.00 95.12 110 ALA A CA 1
ATOM 836 C C . ALA A 1 110 ? -9.691 -2.336 10.456 1.00 95.12 110 ALA A C 1
ATOM 838 O O . ALA A 1 110 ? -9.676 -2.720 9.290 1.00 95.12 110 ALA A O 1
ATOM 839 N N . ALA A 1 111 ? -10.800 -2.372 11.200 1.00 94.25 111 ALA A N 1
ATOM 840 C CA . ALA A 1 111 ? -12.061 -2.929 10.715 1.00 94.25 111 ALA A CA 1
ATOM 841 C C . ALA A 1 111 ? -12.609 -2.181 9.486 1.00 94.25 111 ALA A C 1
ATOM 843 O O . ALA A 1 111 ? -13.143 -2.801 8.567 1.00 94.25 111 ALA A O 1
ATOM 844 N N . PHE A 1 112 ? -12.463 -0.853 9.440 1.00 93.62 112 PHE A N 1
ATOM 845 C CA . PHE A 1 112 ? -12.840 -0.058 8.273 1.00 93.62 112 PHE A CA 1
ATOM 846 C C . PHE A 1 112 ? -11.996 -0.412 7.043 1.00 93.62 112 PHE A C 1
ATOM 848 O O . PHE A 1 112 ? -12.547 -0.600 5.958 1.00 93.62 112 PHE A O 1
ATOM 855 N N . ILE A 1 113 ? -10.676 -0.533 7.205 1.00 92.75 113 ILE A N 1
ATOM 856 C CA . ILE A 1 113 ? -9.771 -0.916 6.118 1.00 92.75 113 ILE A CA 1
ATOM 857 C C . ILE A 1 113 ? -10.066 -2.340 5.630 1.00 92.75 113 ILE A C 1
ATOM 859 O O . ILE A 1 113 ? -10.159 -2.561 4.421 1.00 92.75 113 ILE A O 1
ATOM 863 N N . ASP A 1 114 ? -10.273 -3.287 6.545 1.00 91.81 114 ASP A N 1
ATOM 864 C CA . ASP A 1 114 ? -10.666 -4.655 6.198 1.00 91.81 114 ASP A CA 1
ATOM 865 C C . ASP A 1 114 ? -11.986 -4.657 5.412 1.00 91.81 114 ASP A C 1
ATOM 867 O O . ASP A 1 114 ? -12.092 -5.331 4.393 1.00 91.81 114 ASP A O 1
ATOM 871 N N . ASN A 1 115 ? -12.965 -3.831 5.799 1.00 89.75 115 ASN A N 1
ATOM 872 C CA . ASN A 1 115 ? -14.243 -3.719 5.091 1.00 89.75 115 ASN A CA 1
ATOM 873 C C . ASN A 1 115 ? -14.088 -3.203 3.649 1.00 89.75 115 ASN A C 1
ATOM 875 O O . ASN A 1 115 ? -14.643 -3.790 2.724 1.00 89.75 115 ASN A O 1
ATOM 879 N N . ILE A 1 116 ? -13.320 -2.130 3.429 1.00 86.06 116 ILE A N 1
ATOM 880 C CA . ILE A 1 116 ? -13.154 -1.563 2.077 1.00 86.06 116 ILE A CA 1
ATOM 881 C C . ILE A 1 116 ? -12.258 -2.423 1.174 1.00 86.06 116 ILE A C 1
ATOM 883 O O . ILE A 1 116 ? -12.314 -2.290 -0.052 1.00 86.06 116 ILE A O 1
ATOM 887 N N . THR A 1 117 ? -11.425 -3.285 1.765 1.00 87.19 117 THR A N 1
ATOM 888 C CA . THR A 1 117 ? -10.558 -4.222 1.035 1.00 87.19 117 THR A CA 1
ATOM 889 C C . THR A 1 117 ? -11.150 -5.619 0.898 1.00 87.19 117 THR A C 1
ATOM 891 O O . THR A 1 117 ? -10.605 -6.430 0.138 1.00 87.19 117 THR A O 1
ATOM 894 N N . ASP A 1 118 ? -12.278 -5.891 1.557 1.00 84.88 118 ASP A N 1
ATOM 895 C CA . ASP A 1 118 ? -12.942 -7.186 1.514 1.00 84.88 118 ASP A CA 1
ATOM 896 C C . ASP A 1 118 ? -13.264 -7.594 0.069 1.00 84.88 118 ASP A C 1
ATOM 898 O O . ASP A 1 118 ? -13.733 -6.806 -0.758 1.00 84.88 118 ASP A O 1
ATOM 902 N N . GLY A 1 119 ? -12.921 -8.836 -0.268 1.00 82.56 119 GLY A N 1
ATOM 903 C CA . GLY A 1 119 ? -13.043 -9.380 -1.622 1.00 82.56 119 GLY A CA 1
ATOM 904 C C . GLY A 1 119 ? -12.097 -8.794 -2.685 1.00 82.56 119 GLY A C 1
ATOM 905 O O . GLY A 1 119 ? -12.100 -9.297 -3.805 1.00 82.56 119 GLY A O 1
ATOM 906 N N . ARG A 1 120 ? -11.263 -7.788 -2.371 1.00 85.19 120 ARG A N 1
ATOM 907 C CA . ARG A 1 120 ? -10.372 -7.104 -3.340 1.00 85.19 120 ARG A CA 1
ATOM 908 C C . ARG A 1 120 ? -8.885 -7.376 -3.138 1.00 85.19 120 ARG A C 1
ATOM 910 O O . ARG A 1 120 ? -8.081 -7.053 -4.010 1.00 85.19 120 ARG A O 1
ATOM 917 N N . VAL A 1 121 ? -8.497 -7.990 -2.020 1.00 87.88 121 VAL A N 1
ATOM 918 C CA . VAL A 1 121 ? -7.087 -8.276 -1.689 1.00 87.88 121 VAL A CA 1
ATOM 919 C C . VAL A 1 121 ? -6.376 -9.037 -2.813 1.00 87.88 121 VAL A C 1
ATOM 921 O O . VAL A 1 121 ? -5.287 -8.652 -3.239 1.00 87.88 121 VAL A O 1
ATOM 924 N N . SER A 1 122 ? -7.002 -10.091 -3.337 1.00 87.06 122 SER A N 1
ATOM 925 C CA . SER A 1 122 ? -6.432 -10.907 -4.415 1.00 87.06 122 SER A CA 1
ATOM 926 C C . SER A 1 122 ? -6.288 -10.131 -5.726 1.00 87.06 122 SER A C 1
ATOM 928 O O . SER A 1 122 ? -5.298 -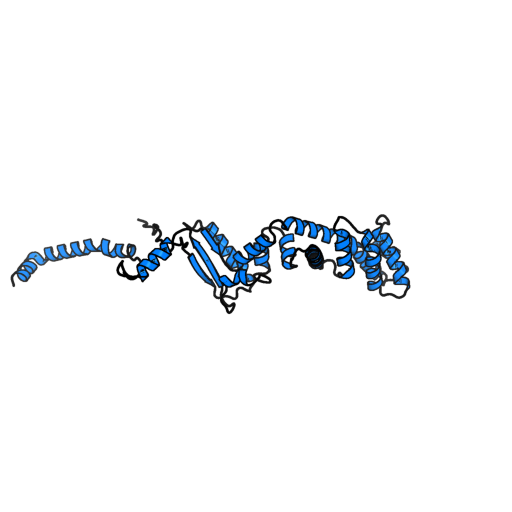10.314 -6.436 1.00 87.06 122 SER A O 1
ATOM 930 N N . GLU A 1 123 ? -7.236 -9.243 -6.031 1.00 85.00 123 GLU A N 1
ATOM 931 C CA . GLU A 1 123 ? -7.202 -8.373 -7.208 1.00 85.00 123 GLU A CA 1
ATOM 932 C C . GLU A 1 123 ? -6.042 -7.379 -7.114 1.00 85.00 123 GLU A C 1
ATOM 934 O O . GLU A 1 123 ? -5.251 -7.277 -8.052 1.00 85.00 123 GLU A O 1
ATOM 939 N N . ILE A 1 124 ? -5.878 -6.719 -5.960 1.00 87.38 124 ILE A N 1
ATOM 940 C CA . ILE A 1 124 ? -4.781 -5.774 -5.701 1.00 87.38 124 ILE A CA 1
ATOM 941 C C . ILE A 1 124 ? -3.429 -6.493 -5.799 1.00 87.38 124 ILE A C 1
ATOM 943 O O . ILE A 1 124 ? -2.536 -6.037 -6.509 1.00 87.38 124 ILE A O 1
ATOM 947 N N . GLN A 1 125 ? -3.285 -7.666 -5.176 1.00 88.25 125 GLN A N 1
ATOM 948 C CA . GLN A 1 125 ? -2.047 -8.453 -5.242 1.00 88.25 125 GLN A CA 1
ATOM 949 C C . GLN A 1 125 ? -1.749 -9.003 -6.645 1.00 88.25 125 GLN A C 1
ATOM 951 O O . GLN A 1 125 ? -0.587 -9.182 -7.017 1.00 88.25 125 GLN A O 1
ATOM 956 N N . SER A 1 126 ? -2.779 -9.339 -7.426 1.00 87.56 126 SER A N 1
ATOM 957 C CA . SER A 1 126 ? -2.617 -9.767 -8.820 1.00 87.56 126 SER A CA 1
ATOM 958 C C . SER A 1 126 ? -2.212 -8.598 -9.713 1.00 87.56 126 SER A C 1
ATOM 960 O O . SER A 1 126 ? -1.364 -8.758 -10.598 1.00 87.56 126 SER A O 1
ATOM 962 N N . LEU A 1 127 ? -2.793 -7.420 -9.479 1.00 88.12 127 LEU A N 1
ATOM 963 C CA . LEU A 1 127 ? -2.413 -6.206 -10.181 1.00 88.12 127 LEU A CA 1
ATOM 964 C C . LEU A 1 127 ? -0.974 -5.817 -9.856 1.00 88.12 127 LEU A C 1
ATOM 966 O O . LEU A 1 127 ? -0.221 -5.584 -10.792 1.00 88.12 127 LEU A O 1
ATOM 970 N N . HIS A 1 128 ? -0.576 -5.831 -8.582 1.00 88.44 128 HIS A N 1
ATOM 971 C CA . HIS A 1 128 ? 0.797 -5.543 -8.166 1.00 88.44 128 HIS A CA 1
ATOM 972 C C . HIS A 1 128 ? 1.809 -6.406 -8.925 1.00 88.44 128 HIS A C 1
ATOM 974 O O . HIS A 1 128 ? 2.708 -5.905 -9.595 1.00 88.44 128 HIS A O 1
ATOM 980 N N . ARG A 1 129 ? 1.590 -7.728 -8.951 1.00 87.50 129 ARG A N 1
ATOM 981 C CA . ARG A 1 129 ? 2.428 -8.654 -9.732 1.00 87.50 129 ARG A CA 1
ATOM 982 C C . ARG A 1 129 ? 2.459 -8.310 -11.221 1.00 87.50 129 ARG A C 1
ATOM 984 O O . ARG A 1 129 ? 3.507 -8.419 -11.853 1.00 87.50 129 ARG A O 1
ATOM 991 N N . SER A 1 130 ? 1.326 -7.887 -11.778 1.00 88.31 130 SER A N 1
ATOM 992 C CA . SER A 1 130 ? 1.232 -7.482 -13.183 1.00 88.31 130 SER A CA 1
ATOM 993 C C . SER A 1 130 ? 1.979 -6.176 -13.457 1.00 88.31 130 SER A C 1
ATOM 995 O O . SER A 1 130 ? 2.638 -6.074 -14.490 1.00 88.31 130 SER A O 1
ATOM 997 N N . VAL A 1 131 ? 1.905 -5.193 -12.556 1.00 87.81 131 VAL A N 1
ATOM 998 C CA . VAL A 1 131 ? 2.625 -3.918 -12.665 1.00 87.81 131 VAL A CA 1
ATOM 999 C C . VAL A 1 131 ? 4.121 -4.158 -12.552 1.00 87.81 131 VAL A C 1
ATOM 1001 O O . VAL A 1 131 ? 4.837 -3.823 -13.488 1.00 87.81 131 VAL A O 1
ATOM 1004 N N . VAL A 1 132 ? 4.577 -4.849 -11.504 1.00 86.81 132 VAL A N 1
ATOM 1005 C CA . VAL A 1 132 ? 5.993 -5.204 -11.326 1.00 86.81 132 VAL A CA 1
ATOM 1006 C C . VAL A 1 132 ? 6.533 -5.956 -12.546 1.00 86.81 132 VAL A C 1
ATOM 1008 O O . VAL A 1 132 ? 7.594 -5.608 -13.062 1.00 86.81 132 VAL A O 1
ATOM 1011 N N . SER A 1 133 ? 5.795 -6.945 -13.066 1.00 87.25 133 SER A N 1
ATOM 1012 C CA . SER A 1 133 ? 6.212 -7.711 -14.250 1.00 87.25 133 SER A CA 1
ATOM 1013 C C . SER A 1 133 ? 6.301 -6.850 -15.514 1.00 87.25 133 SER A C 1
ATOM 1015 O O . SER A 1 133 ? 7.278 -6.953 -16.259 1.00 87.25 133 SER A O 1
ATOM 1017 N N . ASN A 1 134 ? 5.294 -6.012 -15.785 1.00 86.81 134 ASN A N 1
ATOM 1018 C CA . ASN A 1 134 ? 5.285 -5.165 -16.980 1.00 86.81 134 ASN A CA 1
ATOM 1019 C C . ASN A 1 134 ? 6.337 -4.054 -16.876 1.00 86.81 134 ASN A C 1
ATOM 1021 O O . ASN A 1 134 ? 7.089 -3.854 -17.822 1.00 86.81 134 ASN A O 1
ATOM 1025 N N . GLU A 1 135 ? 6.458 -3.375 -15.735 1.00 85.25 135 GLU A N 1
ATOM 1026 C CA . GLU A 1 135 ? 7.486 -2.350 -15.534 1.00 85.25 135 GLU A CA 1
ATOM 1027 C C . GLU A 1 135 ? 8.897 -2.923 -15.618 1.00 85.25 135 GLU A C 1
ATOM 1029 O O . GLU A 1 135 ? 9.751 -2.320 -16.262 1.00 85.25 135 GLU A O 1
ATOM 1034 N N . THR A 1 136 ? 9.137 -4.114 -15.065 1.00 86.44 136 THR A N 1
ATOM 1035 C CA . THR A 1 136 ? 10.416 -4.816 -15.242 1.00 86.44 136 THR A CA 1
ATOM 1036 C C . THR A 1 136 ? 10.684 -5.074 -16.725 1.00 86.44 136 THR A C 1
ATOM 1038 O O . THR A 1 136 ? 11.755 -4.738 -17.224 1.00 86.44 136 THR A O 1
ATOM 1041 N N . SER A 1 137 ? 9.689 -5.584 -17.458 1.00 86.88 137 SER A N 1
ATOM 1042 C CA . SER A 1 137 ? 9.814 -5.865 -18.897 1.00 86.88 137 SER A CA 1
ATOM 1043 C C . SER A 1 137 ? 10.076 -4.605 -19.734 1.00 86.88 137 SER A C 1
ATOM 1045 O O . SER A 1 137 ? 10.742 -4.685 -20.762 1.00 86.88 137 SER A O 1
ATOM 1047 N N . ILE A 1 138 ? 9.578 -3.444 -19.295 1.00 88.00 138 ILE A N 1
ATOM 1048 C CA . ILE A 1 138 ? 9.758 -2.156 -19.977 1.00 88.00 138 ILE A CA 1
ATOM 1049 C C . ILE A 1 138 ? 11.083 -1.494 -19.586 1.00 88.00 138 ILE A C 1
ATOM 1051 O O . ILE A 1 138 ? 11.771 -0.963 -20.443 1.00 88.00 138 ILE A O 1
ATOM 1055 N N . PHE A 1 139 ? 11.461 -1.466 -18.308 1.00 89.31 139 PHE A N 1
ATOM 1056 C CA . PHE A 1 139 ? 12.535 -0.583 -17.838 1.00 89.31 139 PHE A CA 1
ATOM 1057 C C . PHE A 1 139 ? 13.849 -1.289 -17.508 1.00 89.31 139 PHE A C 1
ATOM 1059 O O . PHE A 1 139 ? 14.890 -0.628 -17.513 1.00 89.31 139 PHE A O 1
ATOM 1066 N N . GLN A 1 140 ? 13.847 -2.606 -17.273 1.00 90.38 140 GLN A N 1
ATOM 1067 C CA . GLN A 1 140 ? 15.060 -3.328 -16.876 1.00 90.38 140 GLN A CA 1
ATOM 1068 C C . GLN A 1 140 ? 16.156 -3.231 -17.942 1.00 90.38 140 GLN A C 1
ATOM 1070 O O . GLN A 1 140 ? 17.291 -2.866 -17.629 1.00 90.38 140 GLN A O 1
ATOM 1075 N N . PHE A 1 141 ? 15.819 -3.528 -19.200 1.00 93.12 141 PHE A N 1
ATOM 1076 C CA . PHE A 1 141 ? 16.787 -3.470 -20.291 1.00 93.12 141 PHE A CA 1
ATOM 1077 C C . PHE A 1 141 ? 17.258 -2.034 -20.585 1.00 93.12 141 PHE A C 1
ATOM 1079 O O . PHE A 1 141 ? 18.470 -1.817 -20.597 1.00 93.12 141 PHE A O 1
ATOM 1086 N N . PRO A 1 142 ? 16.374 -1.024 -20.743 1.00 93.44 142 PRO A N 1
ATOM 1087 C CA . PRO A 1 142 ? 16.804 0.362 -20.934 1.00 93.44 142 PRO A CA 1
ATOM 1088 C C . PRO A 1 142 ? 17.695 0.917 -19.820 1.00 93.44 142 PRO A C 1
ATOM 1090 O O . PRO A 1 142 ? 18.629 1.664 -20.116 1.00 93.44 142 PRO A O 1
ATOM 1093 N N . LEU A 1 143 ? 17.441 0.555 -18.556 1.00 92.19 143 LEU A N 1
ATOM 1094 C CA . LEU A 1 143 ? 18.295 0.969 -17.442 1.00 92.19 143 LEU A CA 1
ATOM 1095 C C . LEU A 1 143 ? 19.690 0.340 -17.557 1.00 92.19 143 LEU A C 1
ATOM 1097 O O . LEU A 1 143 ? 20.688 1.058 -17.513 1.00 92.19 143 LEU A O 1
ATOM 1101 N N . ALA A 1 144 ? 19.766 -0.977 -17.776 1.00 93.81 144 ALA A N 1
ATOM 1102 C CA . ALA A 1 144 ? 21.043 -1.662 -17.977 1.00 93.81 144 ALA A CA 1
ATOM 1103 C C . ALA A 1 144 ? 21.808 -1.084 -19.182 1.00 93.81 144 ALA A C 1
ATOM 1105 O O . ALA A 1 144 ? 23.006 -0.812 -19.084 1.00 93.81 144 ALA A O 1
ATOM 1106 N N . PHE A 1 145 ? 21.099 -0.821 -20.283 1.00 96.31 145 PHE A N 1
ATOM 1107 C CA . PHE A 1 145 ? 21.632 -0.164 -21.472 1.00 96.31 145 PHE A CA 1
ATOM 1108 C C . PHE A 1 145 ? 22.216 1.211 -21.166 1.00 96.31 145 PHE A C 1
ATOM 1110 O O . PHE A 1 145 ? 23.349 1.482 -21.561 1.00 96.31 145 PHE A O 1
ATOM 1117 N N . TYR A 1 146 ? 21.487 2.064 -20.443 1.00 94.94 146 TYR A N 1
ATOM 1118 C CA . TYR A 1 146 ? 21.974 3.387 -20.054 1.00 94.94 146 TYR A CA 1
ATOM 1119 C C . TYR A 1 146 ? 23.282 3.297 -19.264 1.00 94.94 146 TYR A C 1
ATOM 1121 O O . TYR A 1 146 ? 24.253 3.982 -19.598 1.00 94.94 146 TYR A O 1
ATOM 1129 N N . ASP A 1 147 ? 23.338 2.400 -18.277 1.00 94.38 147 ASP A N 1
ATOM 1130 C CA . ASP A 1 147 ? 24.522 2.199 -17.445 1.00 94.38 147 ASP A CA 1
ATOM 1131 C C . ASP A 1 147 ? 25.723 1.736 -18.278 1.00 94.38 147 ASP A C 1
ATOM 1133 O O . ASP A 1 147 ? 26.818 2.289 -18.146 1.00 94.38 147 ASP A O 1
ATOM 1137 N N . LYS A 1 148 ? 25.546 0.768 -19.189 1.00 96.88 148 LYS A N 1
ATOM 1138 C CA . LYS A 1 148 ? 26.640 0.304 -20.062 1.00 96.88 148 LYS A CA 1
ATOM 1139 C C . LYS A 1 148 ? 27.042 1.341 -21.098 1.00 96.88 148 LYS A C 1
ATOM 1141 O O . LYS A 1 148 ? 28.229 1.498 -21.371 1.00 96.88 148 LYS A O 1
ATOM 1146 N N . TRP A 1 149 ? 26.090 2.083 -21.647 1.00 96.25 149 TRP A N 1
ATOM 1147 C CA . TRP A 1 149 ? 26.379 3.116 -22.634 1.00 96.25 149 TRP A CA 1
ATOM 1148 C C . TRP A 1 149 ? 27.113 4.312 -22.020 1.00 96.25 149 TRP A C 1
ATOM 1150 O O . TRP A 1 149 ? 27.969 4.916 -22.674 1.00 96.25 149 TRP A O 1
ATOM 1160 N N . SER A 1 150 ? 26.864 4.596 -20.738 1.00 95.50 150 SER A N 1
ATOM 1161 C CA . SER A 1 150 ? 27.582 5.626 -19.983 1.00 95.50 150 SER A CA 1
ATOM 1162 C C . SER A 1 150 ? 29.093 5.361 -19.892 1.00 95.50 150 SER A C 1
ATOM 1164 O O . SER A 1 150 ? 29.878 6.307 -19.948 1.00 95.50 150 SER A O 1
ATOM 1166 N N . ILE A 1 151 ? 29.524 4.089 -19.871 1.00 96.94 151 ILE A N 1
ATOM 1167 C CA . ILE A 1 151 ? 30.948 3.692 -19.887 1.00 96.94 151 ILE A CA 1
ATOM 1168 C C . ILE A 1 151 ? 31.636 4.206 -21.159 1.00 96.94 151 ILE A C 1
ATOM 1170 O O . ILE A 1 151 ? 32.794 4.620 -21.132 1.00 96.94 151 ILE A O 1
ATOM 1174 N N . PHE A 1 152 ? 30.901 4.254 -22.269 1.00 95.38 152 PHE A N 1
ATOM 1175 C CA . PHE A 1 152 ? 31.366 4.785 -23.547 1.00 95.38 152 PHE A CA 1
ATOM 1176 C C . PHE A 1 152 ? 31.113 6.288 -23.702 1.00 95.38 152 PHE A C 1
ATOM 1178 O O . PHE A 1 152 ? 31.138 6.800 -24.822 1.00 95.38 152 PHE A O 1
ATOM 1185 N N . SER A 1 153 ? 30.836 7.002 -22.603 1.00 94.44 153 SER A N 1
ATOM 1186 C CA . SER A 1 153 ? 30.461 8.423 -22.614 1.00 94.44 153 SER A CA 1
ATOM 1187 C C . SER A 1 153 ? 29.291 8.720 -23.561 1.00 94.44 153 SER A C 1
ATOM 1189 O O . SER A 1 153 ? 29.257 9.768 -24.203 1.00 94.44 153 SER A O 1
ATOM 1191 N N . PHE A 1 154 ? 28.355 7.771 -23.681 1.00 93.94 154 PHE A N 1
ATOM 1192 C CA . PHE A 1 154 ? 27.206 7.834 -24.588 1.00 93.94 154 PHE A CA 1
ATOM 1193 C C . PHE A 1 154 ? 27.568 7.983 -26.077 1.00 93.94 154 PHE A C 1
ATOM 1195 O O . PHE A 1 154 ? 26.812 8.545 -26.860 1.00 93.94 154 PHE A O 1
ATOM 1202 N N . ASN A 1 155 ? 28.719 7.466 -26.513 1.00 92.75 155 ASN A N 1
ATOM 1203 C CA . ASN A 1 155 ? 29.111 7.517 -27.921 1.00 92.75 155 ASN A CA 1
ATOM 1204 C C . ASN A 1 155 ? 28.132 6.724 -28.815 1.00 92.75 155 ASN A C 1
ATOM 1206 O O . ASN A 1 155 ? 27.948 5.520 -28.629 1.00 92.75 155 ASN A O 1
ATOM 1210 N N . GLY A 1 156 ? 27.551 7.380 -29.826 1.00 91.56 156 GLY A N 1
ATOM 1211 C CA . GLY A 1 156 ? 26.579 6.774 -30.746 1.00 91.56 156 GLY A CA 1
ATOM 1212 C C . GLY A 1 156 ? 27.115 5.572 -31.538 1.00 91.56 156 GLY A C 1
ATOM 1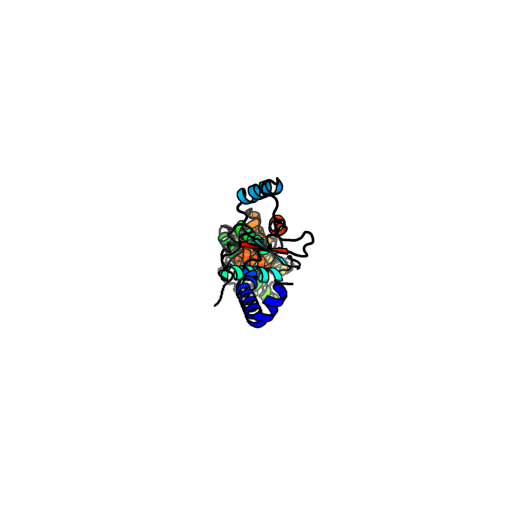213 O O . GLY A 1 156 ? 26.376 4.629 -31.801 1.00 91.56 156 GLY A O 1
ATOM 1214 N N . SER A 1 157 ? 28.416 5.537 -31.848 1.00 93.44 157 SER A N 1
ATOM 1215 C CA . SER A 1 157 ? 29.044 4.379 -32.514 1.00 93.44 157 SER A CA 1
ATOM 1216 C C . SER A 1 157 ? 29.115 3.125 -31.632 1.00 93.44 157 SER A C 1
ATOM 1218 O O . SER A 1 157 ? 29.332 2.031 -32.144 1.00 93.44 157 SER A O 1
ATOM 1220 N N . GLN A 1 158 ? 28.922 3.278 -30.317 1.00 95.88 158 GLN A N 1
ATOM 1221 C CA . GLN A 1 158 ? 29.011 2.210 -29.318 1.00 95.88 158 GLN A CA 1
ATOM 1222 C C . GLN A 1 158 ? 27.638 1.733 -28.823 1.00 95.88 158 GLN A C 1
ATOM 1224 O O . GLN A 1 158 ? 27.580 0.929 -27.898 1.00 95.88 158 GLN A O 1
ATOM 1229 N N . ILE A 1 159 ? 26.530 2.182 -29.431 1.00 94.88 159 ILE A N 1
ATOM 1230 C CA . ILE A 1 159 ? 25.168 1.766 -29.042 1.00 94.88 159 ILE A CA 1
ATOM 1231 C C . ILE A 1 159 ? 25.026 0.238 -29.078 1.00 94.88 159 ILE A C 1
ATOM 1233 O O . ILE A 1 159 ? 24.601 -0.367 -28.099 1.00 94.88 159 ILE A O 1
ATOM 1237 N N . ASN A 1 160 ? 25.447 -0.406 -30.170 1.00 95.12 160 ASN A N 1
ATOM 1238 C CA . ASN A 1 160 ? 25.333 -1.862 -30.303 1.00 95.12 160 ASN A CA 1
ATOM 1239 C C . ASN A 1 160 ? 26.202 -2.621 -29.290 1.00 95.12 160 ASN A C 1
ATOM 1241 O O . ASN A 1 160 ? 25.798 -3.674 -28.803 1.00 95.12 160 ASN A O 1
ATOM 1245 N N . GLU A 1 161 ? 27.378 -2.092 -28.947 1.00 96.25 161 GLU A N 1
ATOM 1246 C CA . GLU A 1 161 ? 28.250 -2.718 -27.949 1.00 96.25 161 GLU A CA 1
ATOM 1247 C C . GLU A 1 161 ? 27.666 -2.572 -26.538 1.00 96.25 161 GLU A C 1
ATOM 1249 O O . GLU A 1 161 ? 27.566 -3.553 -25.802 1.00 96.25 161 GLU A O 1
ATOM 1254 N N . ALA A 1 162 ? 27.170 -1.381 -26.190 1.00 97.00 162 ALA A N 1
ATOM 1255 C CA . ALA A 1 162 ? 26.464 -1.144 -24.934 1.00 97.00 162 ALA A CA 1
ATOM 1256 C C . ALA A 1 162 ? 25.229 -2.047 -24.784 1.00 97.00 162 ALA A C 1
ATOM 1258 O O . ALA A 1 162 ? 25.005 -2.607 -23.709 1.00 97.00 162 ALA A O 1
ATOM 1259 N N . ALA A 1 163 ? 24.466 -2.250 -25.862 1.00 96.94 163 ALA A N 1
ATOM 1260 C CA . ALA A 1 163 ? 23.328 -3.165 -25.888 1.00 96.94 163 ALA A CA 1
ATOM 1261 C C . ALA A 1 163 ? 23.739 -4.606 -25.567 1.00 96.94 163 ALA A C 1
ATOM 1263 O O . ALA A 1 163 ? 23.170 -5.227 -24.669 1.00 96.94 163 ALA A O 1
ATOM 1264 N N . ARG A 1 164 ? 24.781 -5.122 -26.231 1.00 96.25 164 ARG A N 1
ATOM 1265 C CA . ARG A 1 164 ? 25.303 -6.476 -25.976 1.00 96.25 164 ARG A CA 1
ATOM 1266 C C . ARG A 1 164 ? 25.798 -6.641 -24.540 1.00 96.25 164 ARG A C 1
ATOM 1268 O O . ARG A 1 164 ? 25.495 -7.646 -23.904 1.00 96.25 164 ARG A O 1
ATOM 1275 N N . MET A 1 165 ? 26.494 -5.640 -23.996 1.00 96.88 165 MET A N 1
ATOM 1276 C CA . MET A 1 165 ? 26.928 -5.631 -22.591 1.00 96.88 165 MET A CA 1
ATOM 1277 C C . MET A 1 165 ? 25.766 -5.585 -21.586 1.00 96.88 165 MET A C 1
ATOM 1279 O O . MET A 1 165 ? 25.972 -5.869 -20.404 1.00 96.88 165 MET A O 1
ATOM 1283 N N . SER A 1 166 ? 24.571 -5.213 -22.043 1.00 96.00 166 SER A N 1
ATOM 1284 C CA . SER A 1 166 ? 23.344 -5.131 -21.242 1.00 96.00 166 SER A CA 1
ATOM 1285 C C . SER A 1 166 ? 22.487 -6.393 -21.333 1.00 96.00 166 SER A C 1
ATOM 1287 O O . SER A 1 166 ? 21.442 -6.456 -20.696 1.00 96.00 166 SER A O 1
ATOM 1289 N N . GLY A 1 167 ? 22.939 -7.400 -22.091 1.00 94.12 167 GLY A N 1
ATOM 1290 C CA . GLY A 1 167 ? 22.253 -8.683 -22.255 1.00 94.12 167 GLY A CA 1
ATOM 1291 C C . GLY A 1 167 ? 21.450 -8.827 -23.548 1.00 94.12 167 GLY A C 1
ATOM 1292 O O . GLY A 1 167 ? 20.819 -9.861 -23.725 1.00 94.12 167 GLY A O 1
ATOM 1293 N N . TYR A 1 168 ? 21.497 -7.846 -24.456 1.00 95.81 168 TYR A N 1
ATOM 1294 C CA . TYR A 1 168 ? 20.791 -7.921 -25.737 1.00 95.81 168 TYR A CA 1
ATOM 1295 C C . TYR A 1 168 ? 21.273 -9.099 -26.594 1.00 95.81 168 TYR A C 1
ATOM 1297 O O . TYR A 1 168 ? 22.472 -9.220 -26.875 1.00 95.81 168 TYR A O 1
ATOM 1305 N N . ASP A 1 169 ? 20.331 -9.906 -27.083 1.00 92.00 169 ASP A N 1
ATOM 1306 C CA . ASP A 1 169 ? 20.604 -11.090 -27.907 1.00 92.00 169 ASP A CA 1
ATOM 1307 C C . ASP A 1 169 ? 19.759 -11.183 -29.194 1.00 92.00 169 ASP A C 1
ATOM 1309 O O . ASP A 1 169 ? 19.807 -12.200 -29.884 1.00 92.00 169 ASP A O 1
ATOM 1313 N N . SER A 1 170 ? 19.015 -10.126 -29.548 1.00 90.06 170 SER A N 1
ATOM 1314 C CA . SER A 1 170 ? 18.082 -10.043 -30.692 1.00 90.06 170 SER A CA 1
ATOM 1315 C C . SER A 1 170 ? 16.857 -10.970 -30.660 1.00 90.06 170 SER A C 1
ATOM 1317 O O . SER A 1 170 ? 16.060 -10.952 -31.597 1.00 90.06 170 SER A O 1
ATOM 1319 N N . SER A 1 171 ? 16.649 -11.746 -29.594 1.00 91.75 171 SER A N 1
ATOM 1320 C CA . SER A 1 171 ? 15.461 -12.601 -29.458 1.00 91.75 171 SER A CA 1
ATOM 1321 C C . SER A 1 171 ? 14.211 -11.822 -29.031 1.00 91.75 171 SER A C 1
ATOM 1323 O O . SER A 1 171 ? 13.088 -12.213 -29.353 1.00 91.75 171 SER A O 1
ATOM 1325 N N . ASN A 1 172 ? 14.400 -10.696 -28.339 1.00 91.81 172 ASN A N 1
ATOM 1326 C CA . ASN A 1 172 ? 13.327 -9.882 -27.789 1.00 91.81 172 ASN A CA 1
ATOM 1327 C C . ASN A 1 172 ? 12.928 -8.742 -28.746 1.00 91.81 172 ASN A C 1
ATOM 1329 O O . ASN A 1 172 ? 13.700 -7.814 -29.003 1.00 91.81 172 ASN A O 1
ATOM 1333 N N . SER A 1 173 ? 11.688 -8.780 -29.249 1.00 92.88 173 SER A N 1
ATOM 1334 C CA . SER A 1 173 ? 11.148 -7.757 -30.157 1.00 92.88 173 SER A CA 1
ATOM 1335 C C . SER A 1 173 ? 11.078 -6.363 -29.540 1.00 92.88 173 SER A C 1
ATOM 1337 O O . SER A 1 173 ? 11.229 -5.375 -30.259 1.00 92.88 173 SER A O 1
ATOM 1339 N N . TYR A 1 174 ? 10.865 -6.274 -28.224 1.00 92.94 174 TYR A N 1
ATOM 1340 C CA . TYR A 1 174 ? 10.869 -5.002 -27.509 1.00 92.94 174 TYR A CA 1
ATOM 1341 C C . TYR A 1 174 ? 12.263 -4.363 -27.527 1.00 92.94 174 TYR A C 1
ATOM 1343 O O . TYR A 1 174 ? 12.403 -3.206 -27.918 1.00 92.94 174 TYR A O 1
ATOM 1351 N N . GLU A 1 175 ? 13.300 -5.128 -27.181 1.00 95.12 175 GLU A N 1
ATOM 1352 C CA . GLU A 1 175 ? 14.681 -4.634 -27.120 1.00 95.12 175 GLU A CA 1
ATOM 1353 C C . GLU A 1 175 ? 15.199 -4.217 -28.499 1.00 95.12 175 GLU A C 1
ATOM 1355 O O . GLU A 1 175 ? 15.822 -3.164 -28.627 1.00 95.12 175 GLU A O 1
ATOM 1360 N N . MET A 1 176 ? 14.875 -4.987 -29.546 1.00 95.31 176 MET A N 1
ATOM 1361 C CA . MET A 1 176 ? 15.160 -4.607 -30.936 1.00 95.31 176 MET A CA 1
ATOM 1362 C C . MET A 1 176 ? 14.556 -3.242 -31.282 1.00 95.31 176 MET A C 1
ATOM 1364 O O . MET A 1 176 ? 15.270 -2.326 -31.690 1.00 95.31 176 MET A O 1
ATOM 1368 N N . ALA A 1 177 ? 13.247 -3.080 -31.066 1.00 95.38 177 ALA A N 1
ATOM 1369 C CA . ALA A 1 177 ? 12.557 -1.831 -31.372 1.00 95.38 177 ALA A CA 1
ATOM 1370 C C . ALA A 1 177 ? 13.057 -0.657 -30.513 1.00 95.38 177 ALA A C 1
ATOM 1372 O O . ALA A 1 177 ? 13.106 0.482 -30.984 1.00 95.38 177 ALA A O 1
ATOM 1373 N N . PHE A 1 178 ? 13.431 -0.910 -29.258 1.00 95.88 178 PHE A N 1
ATOM 1374 C CA . PHE A 1 178 ? 14.045 0.089 -28.391 1.00 95.88 178 PHE A CA 1
ATOM 1375 C C . PHE A 1 178 ? 15.379 0.582 -28.975 1.00 95.88 178 PHE A C 1
ATOM 1377 O O . PHE A 1 178 ? 15.558 1.791 -29.129 1.00 95.88 178 PHE A O 1
ATOM 1384 N N . LEU A 1 179 ? 16.287 -0.319 -29.365 1.00 96.44 179 LEU A N 1
ATOM 1385 C CA . LEU A 1 179 ? 17.604 0.046 -29.908 1.00 96.44 179 LEU A CA 1
ATOM 1386 C C . LEU A 1 179 ? 17.512 0.787 -31.247 1.00 96.44 179 LEU A C 1
ATOM 1388 O O . LEU A 1 179 ? 18.232 1.771 -31.458 1.00 96.44 179 LEU A O 1
ATOM 1392 N N . ASP A 1 180 ? 16.594 0.369 -32.120 1.00 94.88 180 ASP A N 1
ATOM 1393 C CA . ASP A 1 180 ? 16.310 1.066 -33.378 1.00 94.88 180 ASP A CA 1
ATOM 1394 C C . ASP A 1 180 ? 15.849 2.507 -33.114 1.00 94.88 180 ASP A C 1
ATOM 1396 O O . ASP A 1 180 ? 16.309 3.455 -33.762 1.00 94.88 180 ASP A O 1
ATOM 1400 N N . ASN A 1 181 ? 14.986 2.701 -32.110 1.00 94.81 181 ASN A N 1
ATOM 1401 C CA . ASN A 1 181 ? 14.546 4.031 -31.706 1.00 94.81 181 ASN A CA 1
ATOM 1402 C C . ASN A 1 181 ? 15.679 4.864 -31.093 1.00 94.81 181 ASN A C 1
ATOM 1404 O O . ASN A 1 181 ? 15.831 6.020 -31.487 1.00 94.81 181 ASN A O 1
ATOM 1408 N N . VAL A 1 182 ? 16.500 4.304 -30.195 1.00 95.12 182 VAL A N 1
ATOM 1409 C CA . VAL A 1 182 ? 17.652 5.021 -29.612 1.00 95.12 182 VAL A CA 1
ATOM 1410 C C . VAL A 1 182 ? 18.594 5.507 -30.714 1.00 95.12 182 VAL A C 1
ATOM 1412 O O . VAL A 1 182 ? 18.958 6.683 -30.734 1.00 95.12 182 VAL A O 1
ATOM 1415 N N . THR A 1 183 ? 18.938 4.636 -31.667 1.00 93.31 183 THR A N 1
ATOM 1416 C CA . THR A 1 183 ? 19.838 4.965 -32.785 1.00 93.31 183 THR A CA 1
ATOM 1417 C C . THR A 1 183 ? 19.272 6.091 -33.649 1.00 93.31 183 THR A C 1
ATOM 1419 O O . THR A 1 183 ? 19.988 7.028 -34.008 1.00 93.31 183 THR A O 1
ATOM 1422 N N . ARG A 1 184 ? 17.966 6.042 -33.940 1.00 92.00 184 ARG A N 1
ATOM 1423 C CA . ARG A 1 184 ? 17.263 7.066 -34.723 1.00 92.00 184 ARG A CA 1
ATOM 1424 C C . ARG A 1 184 ? 17.186 8.417 -34.007 1.00 92.00 184 ARG A C 1
ATOM 1426 O O . ARG A 1 184 ? 17.339 9.450 -34.653 1.00 92.00 184 ARG A O 1
ATOM 1433 N N . ILE A 1 185 ? 16.922 8.422 -32.700 1.00 92.00 185 ILE A N 1
ATOM 1434 C CA . ILE A 1 185 ? 16.683 9.646 -31.919 1.00 92.00 185 ILE A CA 1
ATOM 1435 C C . ILE A 1 185 ? 18.002 10.328 -31.543 1.00 92.00 185 ILE A C 1
ATOM 1437 O O . ILE A 1 185 ? 18.133 11.544 -31.693 1.00 92.00 185 ILE A O 1
ATOM 1441 N N . TYR A 1 186 ? 18.999 9.559 -31.094 1.00 89.69 186 TYR A N 1
ATOM 1442 C CA . TYR A 1 186 ? 20.284 10.101 -30.646 1.00 89.69 186 TYR A CA 1
ATOM 1443 C C . TYR A 1 186 ? 21.091 10.745 -31.785 1.00 89.69 186 TYR A C 1
ATOM 1445 O O . TYR A 1 186 ? 21.817 11.713 -31.560 1.00 89.69 186 TYR A O 1
ATOM 1453 N N . GLY A 1 187 ? 20.894 10.288 -33.028 1.00 73.88 187 GLY A N 1
ATOM 1454 C CA . GLY A 1 187 ? 21.501 10.883 -34.225 1.00 73.88 187 GLY A CA 1
ATOM 1455 C C . GLY A 1 187 ? 21.174 12.368 -34.460 1.00 73.88 187 GLY A C 1
ATOM 1456 O O . GLY A 1 187 ? 21.837 13.001 -35.277 1.00 73.88 187 GLY A O 1
ATOM 1457 N N . ASN A 1 188 ? 20.210 12.945 -33.729 1.00 71.75 188 ASN A N 1
ATOM 1458 C CA . ASN A 1 188 ? 19.751 14.332 -33.880 1.00 71.75 188 ASN A CA 1
ATOM 1459 C C . ASN A 1 188 ? 20.302 15.309 -32.817 1.00 71.75 188 ASN A C 1
ATOM 1461 O O . ASN A 1 188 ? 19.764 16.402 -32.657 1.00 71.75 188 ASN A O 1
ATOM 1465 N N . GLY A 1 189 ? 21.355 14.943 -32.073 1.00 73.12 189 GLY A N 1
ATOM 1466 C CA . GLY A 1 189 ? 21.937 15.805 -31.026 1.00 73.12 189 GLY A CA 1
ATOM 1467 C C . GLY A 1 189 ? 21.132 15.841 -29.719 1.00 73.12 189 GLY A C 1
ATOM 1468 O O . GLY A 1 189 ? 21.325 16.726 -28.886 1.00 73.12 189 GLY A O 1
ATOM 1469 N N . THR A 1 190 ? 20.226 14.882 -29.543 1.00 86.38 190 THR A N 1
ATOM 1470 C CA . THR A 1 190 ? 19.371 14.717 -28.365 1.00 86.38 190 THR A CA 1
ATOM 1471 C C . THR A 1 190 ? 20.171 14.207 -27.162 1.00 86.38 190 THR A C 1
ATOM 1473 O O . THR A 1 190 ? 21.115 13.431 -27.313 1.00 86.38 190 THR A O 1
ATOM 1476 N N . SER A 1 191 ? 19.789 14.607 -25.943 1.00 90.44 191 SER A N 1
ATOM 1477 C CA . SER A 1 191 ? 20.429 14.080 -24.731 1.00 90.44 191 SER A CA 1
ATOM 1478 C C . SER A 1 191 ? 20.230 12.554 -24.614 1.00 90.44 191 SER A C 1
ATOM 1480 O O . SER A 1 191 ? 19.164 12.061 -24.995 1.00 90.44 191 SER A O 1
ATOM 1482 N N . PRO A 1 192 ? 21.190 11.787 -24.057 1.00 90.62 192 PRO A N 1
ATOM 1483 C CA . PRO A 1 192 ? 21.046 10.335 -23.897 1.00 90.62 192 PRO A CA 1
ATOM 1484 C C . PRO A 1 192 ? 19.796 9.935 -23.103 1.00 90.62 192 PRO A C 1
ATOM 1486 O O . PRO A 1 192 ? 19.092 9.001 -23.475 1.00 90.62 192 PRO A O 1
ATOM 1489 N N . VAL A 1 193 ? 19.478 10.687 -22.043 1.00 89.81 193 VAL A N 1
ATOM 1490 C CA . VAL A 1 193 ? 18.298 10.450 -21.197 1.00 89.81 193 VAL A CA 1
ATOM 1491 C C . VAL A 1 193 ? 17.006 10.644 -21.992 1.00 89.81 193 VAL A C 1
ATOM 1493 O O . VAL A 1 193 ? 16.108 9.810 -21.913 1.00 89.81 193 VAL A O 1
ATOM 1496 N N . THR A 1 194 ? 16.920 11.710 -22.793 1.00 89.62 194 THR A N 1
ATOM 1497 C CA . THR A 1 194 ? 15.761 11.968 -23.661 1.00 89.62 194 THR A CA 1
ATOM 1498 C C . THR A 1 194 ? 15.632 10.898 -24.743 1.00 89.62 194 THR A C 1
ATOM 1500 O O . THR A 1 194 ? 14.536 10.390 -24.959 1.00 89.62 194 THR A O 1
ATOM 1503 N N . ALA A 1 195 ? 16.743 10.499 -25.372 1.00 91.69 195 ALA A N 1
ATOM 1504 C CA . ALA A 1 195 ? 16.739 9.464 -26.404 1.00 91.69 195 ALA A CA 1
ATOM 1505 C C . ALA A 1 195 ? 16.217 8.121 -25.873 1.00 91.69 195 ALA A C 1
ATOM 1507 O O . ALA A 1 195 ? 15.422 7.466 -26.542 1.00 91.69 195 ALA A O 1
ATOM 1508 N N . ILE A 1 196 ? 16.610 7.738 -24.656 1.00 92.50 196 ILE A N 1
ATOM 1509 C CA . ILE A 1 196 ? 16.111 6.524 -24.000 1.00 92.50 196 ILE A CA 1
ATOM 1510 C C . ILE A 1 196 ? 14.640 6.663 -23.614 1.00 92.50 196 ILE A C 1
ATOM 1512 O O . ILE A 1 196 ? 13.860 5.755 -23.891 1.00 92.50 196 ILE A O 1
ATOM 1516 N N . ALA A 1 197 ? 14.240 7.782 -23.006 1.00 89.62 197 ALA A N 1
ATOM 1517 C CA . ALA A 1 197 ? 12.853 7.995 -22.595 1.00 89.62 197 ALA A CA 1
ATOM 1518 C C . ALA A 1 197 ? 11.885 7.927 -23.791 1.00 89.62 197 ALA A C 1
ATOM 1520 O O . ALA A 1 197 ? 10.876 7.223 -23.737 1.00 89.62 197 ALA A O 1
ATOM 1521 N N . GLU A 1 198 ? 12.221 8.590 -24.898 1.00 90.19 198 GLU A N 1
ATOM 1522 C CA . GLU A 1 198 ? 11.434 8.532 -26.131 1.00 90.19 198 GLU A CA 1
ATOM 1523 C C . GLU A 1 198 ? 11.487 7.147 -26.790 1.00 90.19 198 GLU A C 1
ATOM 1525 O O . GLU A 1 198 ? 10.478 6.673 -27.314 1.00 90.19 198 GLU A O 1
ATOM 1530 N N . ALA A 1 199 ? 12.632 6.457 -26.751 1.00 92.75 199 ALA A N 1
ATOM 1531 C CA . ALA A 1 199 ? 12.728 5.094 -27.262 1.00 92.75 199 ALA A CA 1
ATOM 1532 C C . ALA A 1 199 ? 11.827 4.128 -26.486 1.00 92.75 199 ALA A C 1
ATOM 1534 O O . ALA A 1 199 ? 11.154 3.308 -27.111 1.00 92.75 199 ALA A O 1
ATOM 1535 N N . ILE A 1 200 ? 11.745 4.260 -25.158 1.00 91.62 200 ILE A N 1
ATOM 1536 C CA . ILE A 1 200 ? 10.806 3.501 -24.322 1.00 91.62 200 ILE A CA 1
ATOM 1537 C C . ILE A 1 200 ? 9.369 3.796 -24.748 1.00 91.62 200 ILE A C 1
ATOM 1539 O O . ILE A 1 200 ? 8.627 2.861 -25.032 1.00 91.62 200 ILE A O 1
ATOM 1543 N N . GLN A 1 201 ? 8.975 5.069 -24.854 1.00 88.81 201 GLN A N 1
ATOM 1544 C CA . GLN A 1 201 ? 7.616 5.445 -25.270 1.00 88.81 201 GLN A CA 1
ATOM 1545 C C . GLN A 1 201 ? 7.241 4.877 -26.647 1.00 88.81 201 GLN A C 1
ATOM 1547 O O . GLN A 1 201 ? 6.121 4.412 -26.842 1.00 88.81 201 GLN A O 1
ATOM 1552 N N . ASN A 1 202 ? 8.192 4.854 -27.583 1.00 90.56 202 ASN A N 1
ATOM 1553 C CA . ASN A 1 202 ? 7.979 4.374 -28.948 1.00 90.56 202 ASN A CA 1
ATOM 1554 C C . ASN A 1 202 ? 8.039 2.847 -29.106 1.00 90.56 202 ASN A C 1
ATOM 1556 O O . ASN A 1 202 ? 7.791 2.360 -30.207 1.00 90.56 202 ASN A O 1
ATOM 1560 N N . SER A 1 203 ? 8.394 2.088 -28.065 1.00 92.38 203 SER A N 1
ATOM 1561 C CA . SER A 1 203 ? 8.574 0.628 -28.153 1.00 92.38 203 SER A CA 1
ATOM 1562 C C . SER A 1 203 ? 7.844 -0.166 -27.070 1.00 92.38 203 SER A C 1
ATOM 1564 O O . SER A 1 203 ? 7.577 -1.347 -27.277 1.00 92.38 203 SER A O 1
ATOM 1566 N N . SER A 1 204 ? 7.456 0.454 -25.952 1.00 89.38 204 SER A N 1
ATOM 1567 C CA . SER A 1 204 ? 6.890 -0.215 -24.768 1.00 89.38 204 SER A CA 1
ATOM 1568 C C . SER A 1 204 ? 5.627 -1.034 -25.041 1.00 89.38 204 SER A C 1
ATOM 1570 O O . SER A 1 204 ? 5.372 -2.005 -24.335 1.00 89.38 204 SER A O 1
ATOM 1572 N N . TYR A 1 205 ? 4.870 -0.722 -26.097 1.00 86.69 205 TYR A N 1
ATOM 1573 C CA . TYR A 1 205 ? 3.718 -1.521 -26.529 1.00 86.69 205 TYR A CA 1
ATOM 1574 C C . TYR A 1 205 ? 4.084 -2.974 -26.894 1.00 86.69 205 TYR A C 1
ATOM 1576 O O . TYR A 1 205 ? 3.229 -3.853 -26.814 1.00 86.69 205 TYR A O 1
ATOM 1584 N N . LEU A 1 206 ? 5.346 -3.243 -27.254 1.00 89.06 206 LEU A N 1
ATOM 1585 C CA . LEU A 1 206 ? 5.867 -4.584 -27.548 1.00 89.06 206 LEU A CA 1
ATOM 1586 C C . LEU A 1 206 ? 6.248 -5.379 -26.290 1.00 89.06 206 LEU A C 1
ATOM 1588 O O . LEU A 1 206 ? 6.464 -6.582 -26.390 1.00 89.06 206 LEU A O 1
ATOM 1592 N N . ALA A 1 207 ? 6.315 -4.734 -25.121 1.00 84.56 207 ALA A N 1
ATOM 1593 C CA . ALA A 1 207 ? 6.590 -5.381 -23.834 1.00 84.56 207 ALA A CA 1
ATOM 1594 C C . ALA A 1 207 ? 5.310 -5.897 -23.134 1.00 84.56 207 ALA A C 1
ATOM 1596 O O . ALA A 1 207 ? 5.351 -6.334 -21.986 1.00 84.56 207 ALA A O 1
ATOM 1597 N N . SER A 1 208 ? 4.157 -5.824 -23.808 1.00 75.31 208 SER A N 1
ATOM 1598 C CA . SER A 1 208 ? 2.833 -6.127 -23.259 1.00 75.31 208 SER A CA 1
ATOM 1599 C C . SER A 1 208 ? 2.665 -7.601 -22.884 1.00 75.31 208 SER A C 1
ATOM 1601 O O . SER A 1 208 ? 2.693 -8.490 -23.735 1.00 75.31 208 SER A O 1
ATOM 1603 N N . THR A 1 209 ? 2.396 -7.855 -21.599 1.00 69.38 209 THR A N 1
ATOM 1604 C CA . THR A 1 209 ? 1.972 -9.174 -21.114 1.00 69.38 209 THR A CA 1
ATOM 1605 C C . THR A 1 209 ? 0.674 -9.062 -20.306 1.00 69.38 209 THR A C 1
ATOM 1607 O O . THR A 1 209 ? 0.625 -8.508 -19.208 1.00 69.38 209 THR A O 1
ATOM 1610 N N . GLY A 1 210 ? -0.425 -9.573 -20.870 1.00 72.94 210 GLY A N 1
ATOM 1611 C CA . GLY A 1 210 ? -1.706 -9.718 -20.169 1.00 72.94 210 GLY A CA 1
ATOM 1612 C C . GLY A 1 210 ? -2.741 -8.600 -20.396 1.00 72.94 210 GLY A C 1
ATOM 1613 O O . GLY A 1 210 ? -2.487 -7.630 -21.110 1.00 72.94 210 GLY A O 1
ATOM 1614 N N . PRO A 1 211 ? -3.939 -8.735 -19.800 1.00 74.25 211 PRO A N 1
ATOM 1615 C CA . PRO A 1 211 ? -5.129 -7.954 -20.159 1.00 74.25 211 PRO A CA 1
ATOM 1616 C C . PRO A 1 211 ? -5.071 -6.470 -19.767 1.00 74.25 211 PRO A C 1
ATOM 1618 O O . PRO A 1 211 ? -5.692 -5.646 -20.430 1.00 74.25 211 PRO A O 1
ATOM 1621 N N . LEU A 1 212 ? -4.317 -6.111 -18.723 1.00 80.56 212 LEU A N 1
ATOM 1622 C CA . LEU A 1 212 ? -4.158 -4.720 -18.263 1.00 80.56 212 LEU A CA 1
ATOM 1623 C C . LEU A 1 212 ? -2.867 -4.057 -18.759 1.00 80.56 212 LEU A C 1
ATOM 1625 O O . LEU A 1 212 ? -2.626 -2.885 -18.478 1.00 80.56 212 LEU A O 1
ATOM 1629 N N . SER A 1 213 ? -2.041 -4.791 -19.505 1.00 80.81 213 SER A N 1
ATOM 1630 C CA . SER A 1 213 ? -0.703 -4.350 -19.907 1.00 80.81 213 SER A CA 1
ATOM 1631 C C . SER A 1 213 ? -0.708 -3.023 -20.662 1.00 80.81 213 SER A C 1
ATOM 1633 O O . SER A 1 213 ? 0.112 -2.169 -20.359 1.00 80.81 213 SER A O 1
ATOM 1635 N N . GLY A 1 214 ? -1.654 -2.794 -21.579 1.00 80.81 214 GLY A N 1
ATOM 1636 C CA . GLY A 1 214 ? -1.745 -1.533 -22.323 1.00 80.81 214 GLY A CA 1
ATOM 1637 C C . GLY A 1 214 ? -1.962 -0.313 -21.419 1.00 80.81 214 GLY A C 1
ATOM 1638 O O . GLY A 1 214 ? -1.303 0.711 -21.595 1.00 80.81 214 GLY A O 1
ATOM 1639 N N . LEU A 1 215 ? -2.832 -0.439 -20.409 1.00 82.25 215 LEU A N 1
ATOM 1640 C CA . LEU A 1 215 ? -3.068 0.619 -19.424 1.00 82.25 215 LEU A CA 1
ATOM 1641 C C . LEU A 1 215 ? -1.819 0.849 -18.561 1.00 82.25 215 LEU A C 1
ATOM 1643 O O . LEU A 1 215 ? -1.370 1.988 -18.444 1.00 82.25 215 LEU A O 1
ATOM 1647 N N . ILE A 1 216 ? -1.221 -0.227 -18.037 1.00 82.50 216 ILE A N 1
ATOM 1648 C CA . ILE A 1 216 ? 0.013 -0.172 -17.233 1.00 82.50 216 ILE A CA 1
ATOM 1649 C C . ILE A 1 216 ? 1.137 0.505 -18.026 1.00 82.50 216 ILE A C 1
ATOM 1651 O O . ILE A 1 216 ? 1.730 1.466 -17.548 1.00 82.50 216 ILE A O 1
ATOM 1655 N N . ILE A 1 217 ? 1.372 0.069 -19.267 1.00 80.50 217 ILE A N 1
ATOM 1656 C CA . ILE A 1 217 ? 2.384 0.627 -20.170 1.00 80.50 217 ILE A CA 1
ATOM 1657 C C . ILE A 1 217 ? 2.144 2.120 -20.399 1.00 80.50 217 ILE A C 1
ATOM 1659 O O . ILE A 1 217 ? 3.086 2.908 -20.315 1.00 80.50 217 ILE A O 1
ATOM 1663 N N . SER A 1 218 ? 0.903 2.535 -20.671 1.00 80.00 218 SER A N 1
ATOM 1664 C CA . SER A 1 218 ? 0.590 3.949 -20.918 1.00 80.00 218 SER A CA 1
ATOM 1665 C C . SER A 1 218 ? 0.872 4.839 -19.703 1.00 80.00 218 SER A C 1
ATOM 1667 O O . SER A 1 218 ? 1.448 5.918 -19.846 1.00 80.00 218 SER A O 1
ATOM 1669 N N . ILE A 1 219 ? 0.534 4.377 -18.497 1.00 80.38 219 ILE A N 1
ATOM 1670 C CA . ILE A 1 219 ? 0.773 5.116 -17.255 1.00 80.38 219 ILE A CA 1
ATOM 1671 C C . ILE A 1 219 ? 2.273 5.142 -16.944 1.00 80.38 219 ILE A C 1
ATOM 1673 O O . ILE A 1 219 ? 2.838 6.218 -16.751 1.00 80.38 219 ILE A O 1
ATOM 1677 N N . ALA A 1 220 ? 2.932 3.984 -16.978 1.00 78.56 220 ALA A N 1
ATOM 1678 C CA . ALA A 1 220 ? 4.355 3.848 -16.696 1.00 78.56 220 ALA A CA 1
ATOM 1679 C C . ALA A 1 220 ? 5.201 4.721 -17.640 1.00 78.56 220 ALA A C 1
ATOM 1681 O O . ALA A 1 220 ? 5.984 5.555 -17.198 1.00 78.56 220 ALA A O 1
ATOM 1682 N N . SER A 1 221 ? 4.978 4.617 -18.950 1.00 74.19 221 SER A N 1
ATOM 1683 C CA . SER A 1 221 ? 5.750 5.349 -19.968 1.00 74.19 221 SER A CA 1
ATOM 1684 C C . SER A 1 221 ? 5.529 6.871 -19.980 1.00 74.19 221 SER A C 1
ATOM 1686 O O . SER A 1 221 ? 6.387 7.612 -20.468 1.00 74.19 221 SER A O 1
ATOM 1688 N N . SER A 1 222 ? 4.402 7.356 -19.447 1.00 71.62 222 SER A N 1
ATOM 1689 C CA . SER A 1 222 ? 4.065 8.788 -19.414 1.00 71.62 222 SER A CA 1
ATOM 1690 C C . SER A 1 222 ? 4.427 9.489 -18.102 1.00 71.62 222 SER A C 1
ATOM 1692 O O . SER A 1 222 ? 4.465 10.722 -18.060 1.00 71.62 222 SER A O 1
ATOM 1694 N N . ARG A 1 223 ? 4.660 8.732 -17.022 1.00 65.69 223 ARG A N 1
ATOM 1695 C CA . ARG A 1 223 ? 4.768 9.274 -15.656 1.00 65.69 223 ARG A CA 1
ATOM 1696 C C . ARG A 1 223 ? 5.995 8.783 -14.890 1.00 65.69 223 ARG A C 1
ATOM 1698 O O . ARG A 1 223 ? 6.425 9.477 -13.974 1.00 65.69 223 ARG A O 1
ATOM 1705 N N . VAL A 1 224 ? 6.567 7.637 -15.261 1.00 68.56 224 VAL A N 1
ATOM 1706 C CA . VAL A 1 224 ? 7.735 7.044 -14.597 1.00 68.56 224 VAL A CA 1
ATOM 1707 C C . VAL A 1 224 ? 8.975 7.310 -15.438 1.00 68.56 224 VAL A C 1
ATOM 1709 O O . VAL A 1 224 ? 9.057 6.936 -16.608 1.00 68.56 224 VAL A O 1
ATOM 1712 N N . THR A 1 225 ? 9.971 7.969 -14.846 1.00 74.56 225 THR A N 1
ATOM 1713 C CA . THR A 1 225 ? 11.287 8.046 -15.482 1.00 74.56 225 THR A CA 1
ATOM 1714 C C . THR A 1 225 ? 11.967 6.687 -15.341 1.00 74.56 225 THR A C 1
ATOM 1716 O O . THR A 1 225 ? 11.929 6.079 -14.273 1.00 74.56 225 THR A O 1
ATOM 1719 N N . PHE A 1 226 ? 12.638 6.206 -16.390 1.00 73.25 226 PHE A N 1
ATOM 1720 C CA . PHE A 1 226 ? 13.346 4.919 -16.323 1.00 73.25 226 PHE A CA 1
ATOM 1721 C C . PHE A 1 226 ? 14.454 4.897 -15.251 1.00 73.25 226 PHE A C 1
ATOM 1723 O O . PHE A 1 226 ? 14.914 3.834 -14.863 1.00 73.25 226 PHE A O 1
ATOM 1730 N N . LEU A 1 227 ? 14.880 6.060 -14.748 1.00 76.50 227 LEU A N 1
ATOM 1731 C CA . LEU A 1 227 ? 15.831 6.179 -13.639 1.00 76.50 227 LEU A CA 1
ATOM 1732 C C . LEU A 1 227 ? 15.176 5.994 -12.255 1.00 76.50 227 LEU A C 1
ATOM 1734 O O . LEU A 1 227 ? 15.888 5.811 -11.273 1.00 76.50 227 LEU A O 1
ATOM 1738 N N . ALA A 1 228 ? 13.844 6.042 -12.161 1.00 70.12 228 ALA A N 1
ATOM 1739 C CA . ALA A 1 228 ? 13.082 5.970 -10.911 1.00 70.12 228 ALA A CA 1
ATOM 1740 C C . ALA A 1 228 ? 12.106 4.776 -10.841 1.00 70.12 228 ALA A C 1
ATOM 1742 O O . ALA A 1 228 ? 11.297 4.703 -9.912 1.00 70.12 228 ALA A O 1
ATOM 1743 N N . PHE A 1 229 ? 12.158 3.832 -11.791 1.00 72.44 229 PHE A N 1
ATOM 1744 C CA . PHE A 1 229 ? 11.128 2.788 -11.892 1.00 72.44 229 PHE A CA 1
ATOM 1745 C C . PHE A 1 229 ? 11.061 1.873 -10.656 1.00 72.44 229 PHE A C 1
ATOM 1747 O O . PHE A 1 229 ? 9.972 1.570 -10.187 1.00 72.44 229 PHE A O 1
ATOM 1754 N N . ASN A 1 230 ? 12.196 1.553 -10.020 1.00 64.88 230 ASN A N 1
ATOM 1755 C CA . ASN A 1 230 ? 12.233 0.711 -8.811 1.00 64.88 230 ASN A CA 1
ATOM 1756 C C . ASN A 1 230 ? 11.556 1.313 -7.560 1.00 64.88 230 ASN A C 1
ATOM 1758 O O . ASN A 1 230 ? 11.473 0.636 -6.539 1.00 64.88 230 ASN A O 1
ATOM 1762 N N . GLY A 1 231 ? 11.079 2.560 -7.616 1.00 64.62 231 GLY A N 1
ATOM 1763 C CA . GLY A 1 231 ? 10.314 3.200 -6.541 1.00 64.62 231 GLY A CA 1
ATOM 1764 C C . GLY A 1 231 ? 8.900 3.630 -6.939 1.00 64.62 231 GLY A C 1
ATOM 1765 O O . GLY A 1 231 ? 8.238 4.280 -6.138 1.00 64.62 231 GLY A O 1
ATOM 1766 N N . SER A 1 232 ? 8.444 3.314 -8.159 1.00 67.88 232 SER A N 1
ATOM 1767 C CA . SER A 1 232 ? 7.220 3.899 -8.736 1.00 67.88 232 SER A CA 1
ATOM 1768 C C . SER A 1 232 ? 6.023 2.940 -8.818 1.00 67.88 232 SER A C 1
ATOM 1770 O O . SER A 1 232 ? 4.930 3.376 -9.180 1.00 67.88 232 SER A O 1
ATOM 1772 N N . TYR A 1 233 ? 6.191 1.671 -8.426 1.00 76.19 233 TYR A N 1
ATOM 1773 C CA . TYR A 1 233 ? 5.160 0.629 -8.539 1.00 76.19 233 TYR A CA 1
ATOM 1774 C C . TYR A 1 233 ? 3.825 1.028 -7.885 1.00 76.19 233 TYR A C 1
ATOM 1776 O O . TYR A 1 233 ? 2.774 0.969 -8.522 1.00 76.19 233 TYR A O 1
ATOM 1784 N N . ASN A 1 234 ? 3.870 1.551 -6.654 1.00 74.50 234 ASN A N 1
ATOM 1785 C CA . ASN A 1 234 ? 2.670 1.944 -5.903 1.00 74.50 234 ASN A CA 1
ATOM 1786 C C . ASN A 1 234 ? 1.882 3.071 -6.599 1.00 74.50 234 ASN A C 1
ATOM 1788 O O . ASN A 1 234 ? 0.649 3.083 -6.575 1.00 74.50 234 ASN A O 1
ATOM 1792 N N . PHE A 1 235 ? 2.574 4.005 -7.258 1.00 79.75 235 PHE A N 1
ATOM 1793 C CA . PHE A 1 235 ? 1.936 5.089 -8.008 1.00 79.75 235 PHE A CA 1
ATOM 1794 C C . PHE A 1 235 ? 1.209 4.562 -9.255 1.00 79.75 235 PHE A C 1
ATOM 1796 O O . PHE A 1 235 ? 0.083 4.968 -9.562 1.00 79.75 235 PHE A O 1
ATOM 1803 N N . VAL A 1 236 ? 1.835 3.639 -9.988 1.00 80.06 236 VAL A N 1
ATOM 1804 C CA . VAL A 1 236 ? 1.222 3.051 -11.186 1.00 80.06 236 VAL A CA 1
ATOM 1805 C C . VAL A 1 236 ? 0.046 2.155 -10.804 1.00 80.06 236 VAL A C 1
ATOM 1807 O O . VAL A 1 236 ? -1.016 2.253 -11.416 1.00 80.06 236 VAL A O 1
ATOM 1810 N N . GLU A 1 237 ? 0.174 1.365 -9.740 1.00 82.56 237 GLU A N 1
ATOM 1811 C CA . GLU A 1 237 ? -0.900 0.519 -9.205 1.00 82.56 237 GLU A CA 1
ATOM 1812 C C . GLU A 1 237 ? -2.118 1.328 -8.773 1.00 82.56 237 GLU A C 1
ATOM 1814 O O . GLU A 1 237 ? -3.238 1.029 -9.191 1.00 82.56 237 GLU A O 1
ATOM 1819 N N . THR A 1 238 ? -1.912 2.390 -7.991 1.00 82.56 238 THR A N 1
ATOM 1820 C CA . THR A 1 238 ? -3.009 3.273 -7.573 1.00 82.56 238 THR A CA 1
ATOM 1821 C C . THR A 1 238 ? -3.676 3.952 -8.762 1.00 82.56 238 THR A C 1
ATOM 1823 O O . THR A 1 238 ? -4.904 3.970 -8.836 1.00 82.56 238 THR A O 1
ATOM 1826 N N . SER A 1 239 ? -2.900 4.434 -9.734 1.00 83.38 239 SER A N 1
ATOM 1827 C CA . SER A 1 239 ? -3.432 5.055 -10.953 1.00 83.38 239 SER A CA 1
ATOM 1828 C C . SER A 1 239 ? -4.266 4.077 -11.791 1.00 83.38 239 SER A C 1
ATOM 1830 O O . SER A 1 239 ? -5.326 4.443 -12.310 1.00 83.38 239 SER A O 1
ATOM 1832 N N . VAL A 1 240 ? -3.828 2.817 -11.906 1.00 84.06 240 VAL A N 1
ATOM 1833 C CA . VAL A 1 240 ? -4.587 1.759 -12.591 1.00 84.06 240 VAL A CA 1
ATOM 1834 C C . VAL A 1 240 ? -5.878 1.448 -11.834 1.00 84.06 240 VAL A C 1
ATOM 1836 O O . VAL A 1 240 ? -6.944 1.435 -12.444 1.00 84.06 240 VAL A O 1
ATOM 1839 N N . LEU A 1 241 ? -5.819 1.254 -10.513 1.00 83.50 241 LEU A N 1
ATOM 1840 C CA . LEU A 1 241 ? -6.996 0.944 -9.690 1.00 83.50 241 LEU A CA 1
ATOM 1841 C C . LEU A 1 241 ? -8.033 2.070 -9.726 1.00 83.50 241 LEU A C 1
ATOM 1843 O O . LEU A 1 241 ? -9.219 1.802 -9.919 1.00 83.50 241 LEU A O 1
ATOM 1847 N N . GLN A 1 242 ? -7.593 3.325 -9.648 1.00 84.06 242 GLN A N 1
ATOM 1848 C CA . GLN A 1 242 ? -8.471 4.487 -9.787 1.00 84.06 242 GLN A CA 1
ATOM 1849 C C . GLN A 1 242 ? -9.113 4.555 -11.178 1.00 84.06 242 GLN A C 1
ATOM 1851 O O . GLN A 1 242 ? -10.304 4.844 -11.286 1.00 84.06 242 GLN A O 1
ATOM 1856 N N . SER A 1 243 ? -8.368 4.214 -12.236 1.00 81.62 243 SER A N 1
ATOM 1857 C CA . SER A 1 243 ? -8.906 4.126 -13.604 1.00 81.62 243 SER A CA 1
ATOM 1858 C C . SER A 1 243 ? -9.948 3.012 -13.762 1.00 81.62 243 SER A C 1
ATOM 1860 O O . SER A 1 243 ? -10.834 3.112 -14.609 1.00 81.62 243 SER A O 1
ATOM 1862 N N . LEU A 1 244 ? -9.877 1.971 -12.926 1.00 79.00 244 LEU A N 1
ATOM 1863 C CA . LEU A 1 244 ? -10.870 0.897 -12.824 1.00 79.00 244 LEU A CA 1
ATOM 1864 C C . LEU A 1 244 ? -12.024 1.231 -11.855 1.00 79.00 244 LEU A C 1
ATOM 1866 O O . LEU A 1 244 ? -12.886 0.388 -11.613 1.00 79.00 244 LEU A O 1
ATOM 1870 N N . GLY A 1 245 ? -12.060 2.449 -11.302 1.00 76.31 245 GLY A N 1
ATOM 1871 C CA . GLY A 1 245 ? -13.098 2.903 -10.374 1.00 76.31 245 GLY A CA 1
ATOM 1872 C C . GLY A 1 245 ? -12.942 2.379 -8.944 1.00 76.31 245 GLY A C 1
ATOM 1873 O O . GLY A 1 245 ? -13.903 2.418 -8.178 1.00 76.31 245 GLY A O 1
ATOM 1874 N N . ILE A 1 246 ? -11.759 1.882 -8.574 1.00 73.81 246 ILE A N 1
ATOM 1875 C CA . ILE A 1 246 ? -11.454 1.375 -7.234 1.00 73.81 246 ILE A CA 1
ATOM 1876 C C . ILE A 1 246 ? -10.688 2.468 -6.468 1.00 73.81 246 ILE A C 1
ATOM 1878 O O . ILE A 1 246 ? -9.511 2.704 -6.755 1.00 73.81 246 ILE A O 1
ATOM 1882 N N . PRO A 1 247 ? -11.325 3.170 -5.512 1.00 72.31 247 PRO A N 1
ATOM 1883 C CA . PRO A 1 247 ? -10.671 4.235 -4.764 1.00 72.31 247 PRO A CA 1
ATOM 1884 C C . PRO A 1 247 ? -9.712 3.636 -3.730 1.00 72.31 247 PRO A C 1
ATOM 1886 O O . PRO A 1 247 ? -10.130 3.175 -2.671 1.00 72.31 247 PRO A O 1
ATOM 1889 N N . VAL A 1 248 ? -8.417 3.654 -4.038 1.00 80.69 248 VAL A N 1
ATOM 1890 C CA . VAL A 1 248 ? -7.346 3.210 -3.134 1.00 80.69 248 VAL A CA 1
ATOM 1891 C C . VAL A 1 248 ? -6.240 4.257 -3.033 1.00 80.69 248 VAL A C 1
ATOM 1893 O O . VAL A 1 248 ? -6.044 5.071 -3.941 1.00 80.69 248 VAL A O 1
ATOM 1896 N N . THR A 1 249 ? -5.505 4.213 -1.926 1.00 83.81 249 THR A N 1
ATOM 1897 C CA . THR A 1 249 ? -4.306 5.023 -1.680 1.00 83.81 249 THR A CA 1
ATOM 1898 C C . THR A 1 249 ? -3.043 4.174 -1.832 1.00 83.81 249 THR A C 1
ATOM 1900 O O . THR A 1 249 ? -3.102 2.947 -1.758 1.00 83.81 249 THR A O 1
ATOM 1903 N N . GLU A 1 250 ? -1.884 4.815 -2.008 1.00 85.81 250 GLU A N 1
ATOM 1904 C CA . GLU A 1 250 ? -0.593 4.107 -2.105 1.00 85.81 250 GLU A CA 1
ATOM 1905 C C . GLU A 1 250 ? -0.291 3.313 -0.830 1.00 85.81 250 GLU A C 1
ATOM 1907 O O . GLU A 1 250 ? 0.162 2.173 -0.897 1.00 85.81 250 GLU A O 1
ATOM 1912 N N . ASN A 1 251 ? -0.629 3.886 0.328 1.00 87.56 251 ASN A N 1
ATOM 1913 C CA . ASN A 1 251 ? -0.500 3.232 1.627 1.00 87.56 251 ASN A CA 1
ATOM 1914 C C . ASN A 1 251 ? -1.300 1.928 1.683 1.00 87.56 251 ASN A C 1
ATOM 1916 O O . ASN A 1 251 ? -0.778 0.913 2.135 1.00 87.56 251 ASN A O 1
ATOM 1920 N N . LEU A 1 252 ? -2.544 1.945 1.188 1.00 87.62 252 LEU A N 1
ATOM 1921 C CA . LEU A 1 252 ? -3.415 0.772 1.170 1.00 87.62 252 LEU A CA 1
ATOM 1922 C C . LEU A 1 252 ? -2.876 -0.325 0.250 1.00 87.62 252 LEU A C 1
ATOM 1924 O O . LEU A 1 252 ? -2.890 -1.501 0.614 1.00 87.62 252 LEU A O 1
ATOM 1928 N N . VAL A 1 253 ? -2.374 0.057 -0.925 1.00 88.00 253 VAL A N 1
ATOM 1929 C CA . VAL A 1 253 ? -1.730 -0.875 -1.857 1.00 88.00 253 VAL A CA 1
ATOM 1930 C C . VAL A 1 253 ? -0.520 -1.534 -1.192 1.00 88.00 253 VAL A C 1
ATOM 1932 O O . VAL A 1 253 ? -0.455 -2.761 -1.143 1.00 88.00 253 VAL A O 1
ATOM 1935 N N . ASN A 1 254 ? 0.365 -0.741 -0.583 1.00 87.75 254 ASN A N 1
ATOM 1936 C CA . ASN A 1 254 ? 1.583 -1.229 0.063 1.00 87.75 254 ASN A CA 1
ATOM 1937 C C . ASN A 1 254 ? 1.295 -2.300 1.136 1.00 87.75 254 ASN A C 1
ATOM 1939 O O . ASN A 1 254 ? 1.874 -3.386 1.112 1.00 87.75 254 ASN A O 1
ATOM 1943 N N . VAL A 1 255 ? 0.342 -2.050 2.041 1.00 89.88 255 VAL A N 1
ATOM 1944 C CA . VAL A 1 255 ? 0.009 -3.024 3.103 1.00 89.88 255 VAL A CA 1
ATOM 1945 C C . VAL A 1 255 ? -0.730 -4.249 2.577 1.00 89.88 255 VAL A C 1
ATOM 1947 O O . VAL A 1 255 ? -0.565 -5.340 3.116 1.00 89.88 255 VAL A O 1
ATOM 1950 N N . THR A 1 256 ? -1.504 -4.103 1.497 1.00 89.31 256 THR A N 1
ATOM 1951 C CA . THR A 1 256 ? -2.209 -5.230 0.870 1.00 89.31 256 THR A CA 1
ATOM 1952 C C . THR A 1 256 ? -1.227 -6.183 0.185 1.00 89.31 256 THR A C 1
ATOM 1954 O O . THR A 1 256 ? -1.389 -7.406 0.240 1.00 89.31 256 THR A O 1
ATOM 1957 N N . VAL A 1 257 ? -0.183 -5.635 -0.442 1.00 87.56 257 VAL A N 1
ATOM 1958 C CA . VAL A 1 257 ? 0.876 -6.397 -1.120 1.00 87.56 257 VAL A CA 1
ATOM 1959 C C . VAL A 1 257 ? 1.736 -7.180 -0.129 1.00 87.56 257 VAL A C 1
ATOM 1961 O O . VAL A 1 257 ? 2.070 -8.332 -0.404 1.00 87.56 257 VAL A O 1
ATOM 1964 N N . ASN A 1 258 ? 2.025 -6.607 1.042 1.00 83.12 258 ASN A N 1
ATOM 1965 C CA . ASN A 1 258 ? 2.788 -7.280 2.101 1.00 83.12 258 ASN A CA 1
ATOM 1966 C C . ASN A 1 258 ? 2.049 -8.490 2.713 1.00 83.12 258 ASN A C 1
ATOM 1968 O O . ASN A 1 258 ? 2.676 -9.342 3.345 1.00 83.12 258 ASN A O 1
ATOM 1972 N N . GLY A 1 259 ? 0.737 -8.607 2.480 1.00 81.81 259 GLY A N 1
ATOM 1973 C CA . GLY A 1 259 ? -0.094 -9.712 2.954 1.00 81.81 259 GLY A CA 1
ATOM 1974 C C . GLY A 1 259 ? -0.414 -9.642 4.452 1.00 81.81 259 GLY A C 1
ATOM 1975 O O . GLY A 1 259 ? -0.068 -8.688 5.143 1.00 81.81 259 GLY A O 1
ATOM 1976 N N . GLY A 1 260 ? -1.103 -10.666 4.963 1.00 87.00 260 GLY A N 1
ATOM 1977 C CA . GLY A 1 260 ? -1.585 -10.702 6.349 1.00 87.00 260 GLY A CA 1
ATOM 1978 C C . GLY A 1 260 ? -2.929 -9.991 6.539 1.00 87.00 260 GLY A C 1
ATOM 1979 O O . GLY A 1 260 ? -3.730 -9.919 5.607 1.00 87.00 260 GLY A O 1
ATOM 1980 N N . ASN A 1 261 ? -3.195 -9.509 7.758 1.00 89.81 261 ASN A N 1
ATOM 1981 C CA . ASN A 1 261 ? -4.386 -8.708 8.042 1.00 89.81 261 ASN A CA 1
ATOM 1982 C C . ASN A 1 261 ? -4.143 -7.263 7.569 1.00 89.81 261 ASN A C 1
ATOM 1984 O O . ASN A 1 261 ? -3.290 -6.560 8.114 1.00 89.81 261 ASN A O 1
ATOM 1988 N N . VAL A 1 262 ? -4.874 -6.848 6.531 1.00 92.50 262 VAL A N 1
ATOM 1989 C CA . VAL A 1 262 ? -4.645 -5.582 5.822 1.00 92.50 262 VAL A CA 1
ATOM 1990 C C . VAL A 1 262 ? -4.947 -4.387 6.716 1.00 92.50 262 VAL A C 1
ATOM 1992 O O . VAL A 1 262 ? -4.126 -3.475 6.802 1.00 92.50 262 VAL A O 1
ATOM 1995 N N . GLY A 1 263 ? -6.084 -4.388 7.411 1.00 92.56 263 GLY A N 1
ATOM 1996 C CA . GLY A 1 263 ? -6.472 -3.294 8.288 1.00 92.56 263 GLY A CA 1
ATOM 1997 C C . GLY A 1 263 ? -5.573 -3.145 9.502 1.00 92.56 263 GLY A C 1
ATOM 1998 O O . GLY A 1 263 ? -5.190 -2.028 9.861 1.00 92.56 263 GLY A O 1
ATOM 1999 N N . TYR A 1 264 ? -5.169 -4.261 10.094 1.00 93.12 264 TYR A N 1
ATOM 2000 C CA . TYR A 1 264 ? -4.217 -4.285 11.194 1.00 93.12 264 TYR A CA 1
ATOM 2001 C C . TYR A 1 264 ? -2.865 -3.712 10.758 1.00 93.12 264 TYR A C 1
ATOM 2003 O O . TYR A 1 264 ? -2.366 -2.777 11.383 1.00 93.12 264 TYR A O 1
ATOM 2011 N N . ASN A 1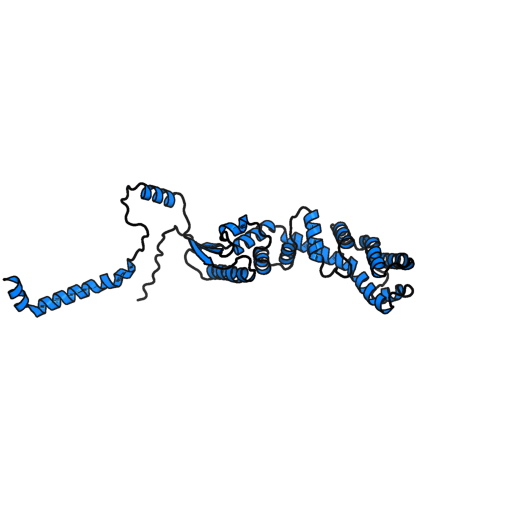 265 ? -2.318 -4.190 9.637 1.00 93.62 265 ASN A N 1
ATOM 2012 C CA . ASN A 1 265 ? -1.040 -3.713 9.105 1.00 93.62 265 ASN A CA 1
ATOM 2013 C C . ASN A 1 265 ? -1.101 -2.237 8.688 1.00 93.62 265 ASN A C 1
ATOM 2015 O O . ASN A 1 265 ? -0.196 -1.475 9.025 1.00 93.62 265 ASN A O 1
ATOM 2019 N N . TYR A 1 266 ? -2.193 -1.801 8.046 1.00 93.56 266 TYR A N 1
ATOM 2020 C CA . TYR A 1 266 ? -2.423 -0.385 7.740 1.00 93.56 266 TYR A CA 1
ATOM 2021 C C . TYR A 1 266 ? -2.314 0.475 8.992 1.00 93.56 266 TYR A C 1
ATOM 2023 O O . TYR A 1 266 ? -1.626 1.495 9.009 1.00 93.56 266 TYR A O 1
ATOM 2031 N N . THR A 1 267 ? -2.986 0.047 10.053 1.00 93.44 267 THR A N 1
ATOM 2032 C CA . THR A 1 267 ? -3.058 0.817 11.289 1.00 93.44 267 THR A CA 1
ATOM 2033 C C . THR A 1 267 ? -1.721 0.821 12.030 1.00 93.44 267 THR A C 1
ATOM 2035 O O . THR A 1 267 ? -1.363 1.831 12.630 1.00 93.44 267 THR A O 1
ATOM 2038 N N . LEU A 1 268 ? -0.940 -0.260 11.956 1.00 92.62 268 LEU A N 1
ATOM 2039 C CA . LEU A 1 268 ? 0.413 -0.297 12.516 1.00 92.62 268 LEU A CA 1
ATOM 2040 C C . LEU A 1 268 ? 1.384 0.652 11.806 1.00 92.62 268 LEU A C 1
ATOM 2042 O O . LEU A 1 268 ? 2.182 1.312 12.474 1.00 92.62 268 LEU A O 1
ATOM 2046 N N . ASP A 1 269 ? 1.326 0.709 10.477 1.00 91.62 269 ASP A N 1
ATOM 2047 C CA . ASP A 1 269 ? 2.302 1.452 9.676 1.00 91.62 269 ASP A CA 1
ATOM 2048 C C . ASP A 1 269 ? 1.919 2.930 9.514 1.00 91.62 269 ASP A C 1
ATOM 2050 O O . ASP A 1 269 ? 2.788 3.805 9.484 1.00 91.62 269 ASP A O 1
ATOM 2054 N N . TYR A 1 270 ? 0.616 3.224 9.458 1.00 91.69 270 TYR A N 1
ATOM 2055 C CA . TYR A 1 270 ? 0.087 4.552 9.135 1.00 91.69 270 TYR A CA 1
ATOM 2056 C C . TYR A 1 270 ? -0.822 5.152 10.216 1.00 91.69 270 TYR A C 1
ATOM 2058 O O . TYR A 1 270 ? -1.230 6.310 10.095 1.00 91.69 270 TYR A O 1
ATOM 2066 N N . GLY A 1 271 ? -1.130 4.420 11.292 1.00 92.25 271 GLY A N 1
ATOM 2067 C CA . GLY A 1 271 ? -2.007 4.903 12.359 1.00 92.25 271 GLY A CA 1
ATOM 2068 C C . GLY A 1 271 ? -3.392 5.276 11.826 1.00 92.25 271 GLY A C 1
ATOM 2069 O O . GLY A 1 271 ? -4.052 4.483 11.159 1.00 92.25 271 GLY A O 1
ATOM 2070 N N . LEU A 1 272 ? -3.821 6.508 12.107 1.00 92.25 272 LEU A N 1
ATOM 2071 C CA . LEU A 1 272 ? -5.099 7.059 11.639 1.00 92.25 272 LEU A CA 1
ATOM 2072 C C . LEU A 1 272 ? -4.971 7.873 10.337 1.00 92.25 272 LEU A C 1
ATOM 2074 O O . LEU A 1 272 ? -5.937 8.503 9.904 1.00 92.25 272 LEU A O 1
ATOM 2078 N N . ALA A 1 273 ? -3.794 7.898 9.702 1.0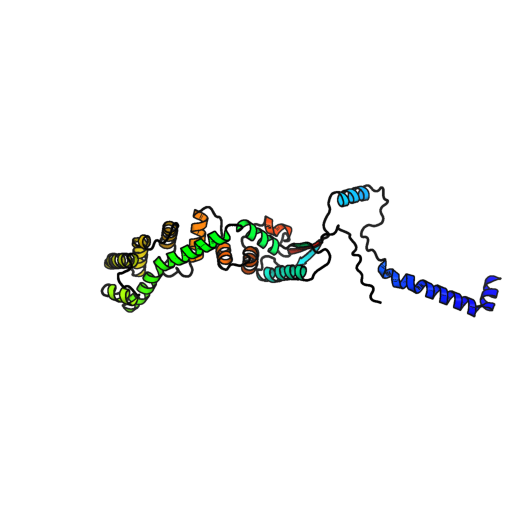0 89.50 273 ALA A N 1
ATOM 2079 C CA . ALA A 1 273 ? -3.566 8.715 8.514 1.00 89.50 273 ALA A CA 1
ATOM 2080 C C . ALA A 1 273 ? -4.472 8.284 7.349 1.00 89.50 273 ALA A C 1
ATOM 2082 O O . ALA A 1 273 ? -4.513 7.115 6.964 1.00 89.50 273 ALA A O 1
ATOM 2083 N N . GLY A 1 274 ? -5.194 9.246 6.767 1.00 84.88 274 GLY A N 1
ATOM 2084 C CA . GLY A 1 274 ? -6.106 9.006 5.643 1.00 84.88 274 GLY A CA 1
ATOM 2085 C C . GLY A 1 274 ? -7.398 8.263 6.004 1.00 84.88 274 GLY A C 1
ATOM 2086 O O . GLY A 1 274 ? -8.203 8.005 5.110 1.00 84.88 274 GLY A O 1
ATOM 2087 N N . ILE A 1 275 ? -7.622 7.938 7.282 1.00 90.38 275 ILE A N 1
ATOM 2088 C CA . ILE A 1 275 ? -8.881 7.351 7.746 1.00 90.38 275 ILE A CA 1
ATOM 2089 C C . ILE A 1 275 ? -9.940 8.458 7.855 1.00 90.38 275 ILE A C 1
ATOM 2091 O O . ILE A 1 275 ? -9.650 9.509 8.423 1.00 90.38 275 ILE A O 1
ATOM 2095 N N . PRO A 1 276 ? -11.172 8.251 7.358 1.00 90.69 276 PRO A N 1
ATOM 2096 C CA . PRO A 1 276 ? -12.243 9.224 7.533 1.00 90.69 276 PRO A CA 1
ATOM 2097 C C . PRO A 1 276 ? -12.594 9.467 9.007 1.00 90.69 276 PRO A C 1
ATOM 2099 O O . PRO A 1 276 ? -12.808 8.520 9.764 1.00 90.69 276 PRO A O 1
ATOM 2102 N N . ASP A 1 277 ? -12.776 10.733 9.391 1.00 90.75 277 ASP A N 1
ATOM 2103 C CA . ASP A 1 277 ? -13.055 11.144 10.774 1.00 90.75 277 ASP A CA 1
ATOM 2104 C C . ASP A 1 277 ? -14.208 10.383 11.430 1.00 90.75 277 ASP A C 1
ATOM 2106 O O . ASP A 1 277 ? -14.158 10.097 12.621 1.00 90.75 277 ASP A O 1
ATOM 2110 N N . PHE A 1 278 ? -15.260 10.029 10.686 1.00 92.75 278 PHE A N 1
ATOM 2111 C CA . PHE A 1 278 ? -16.411 9.328 11.262 1.00 92.75 278 PHE A CA 1
ATOM 2112 C C . PHE A 1 278 ? -16.053 7.961 11.870 1.00 92.75 278 PHE A C 1
ATOM 2114 O O . PHE A 1 278 ? -16.799 7.484 12.721 1.00 92.75 278 PHE A O 1
ATOM 2121 N N . VAL A 1 279 ? -14.934 7.354 11.455 1.00 93.12 279 VAL A N 1
ATOM 2122 C CA . VAL A 1 279 ? -14.455 6.058 11.953 1.00 93.12 279 VAL A CA 1
ATOM 2123 C C . VAL A 1 279 ? -13.830 6.206 13.341 1.00 93.12 279 VAL A C 1
ATOM 2125 O O . VAL A 1 279 ? -14.183 5.468 14.254 1.00 93.12 279 VAL A O 1
ATOM 2128 N N . TYR A 1 280 ? -12.926 7.174 13.526 1.00 93.19 280 TYR A N 1
ATOM 2129 C CA . TYR A 1 280 ? -12.157 7.301 14.770 1.00 93.19 280 TYR A CA 1
ATOM 2130 C C . TYR A 1 280 ? -12.722 8.340 15.748 1.00 93.19 280 TYR A C 1
ATOM 2132 O O . TYR A 1 280 ? -12.466 8.260 16.950 1.00 93.19 280 TYR A O 1
ATOM 2140 N N . ARG A 1 281 ? -13.502 9.320 15.274 1.00 92.44 281 ARG A N 1
ATOM 2141 C CA . ARG A 1 281 ? -14.029 10.424 16.096 1.00 92.44 281 ARG A CA 1
ATOM 2142 C C . ARG A 1 281 ? -14.883 9.982 17.293 1.00 92.44 281 ARG A C 1
ATOM 2144 O O . ARG A 1 281 ? -14.837 10.695 18.290 1.00 92.44 281 ARG A O 1
ATOM 2151 N N . PRO A 1 282 ? -15.616 8.849 17.279 1.00 92.00 282 PRO A N 1
ATOM 2152 C CA . PRO A 1 282 ? -16.281 8.350 18.486 1.00 92.00 282 PRO A CA 1
ATOM 2153 C C . PRO A 1 282 ? -15.326 8.053 19.654 1.00 92.00 282 PRO A C 1
ATOM 2155 O O . PRO A 1 282 ? -15.747 8.080 20.808 1.00 92.00 282 PRO A O 1
ATOM 2158 N N . TYR A 1 283 ? -14.047 7.800 19.366 1.00 94.06 283 TYR A N 1
ATOM 2159 C CA . TYR A 1 283 ? -13.046 7.406 20.356 1.00 94.06 283 TYR A CA 1
ATOM 2160 C C . TYR A 1 283 ? -12.011 8.497 20.644 1.00 94.06 283 TYR A C 1
ATOM 2162 O O . TYR A 1 283 ? -11.222 8.340 21.568 1.00 94.06 283 TYR A O 1
ATOM 2170 N N . VAL A 1 284 ? -11.975 9.587 19.877 1.00 94.25 284 VAL A N 1
ATOM 2171 C CA . VAL A 1 284 ? -10.955 10.640 19.994 1.00 94.25 284 VAL A CA 1
ATOM 2172 C C . VAL A 1 284 ? -11.583 11.915 20.545 1.00 94.25 284 VAL A C 1
ATOM 2174 O O . VAL A 1 284 ? -12.667 12.324 20.128 1.00 94.25 284 VAL A O 1
ATOM 2177 N N . ASN A 1 285 ? -10.908 12.566 21.496 1.00 90.25 285 ASN A N 1
ATOM 2178 C CA . ASN A 1 285 ? -11.389 13.837 22.026 1.00 90.25 285 ASN A CA 1
ATOM 2179 C C . ASN A 1 285 ? -11.329 14.950 20.959 1.00 90.25 285 ASN A C 1
ATOM 2181 O O . ASN A 1 285 ? -10.544 14.900 20.019 1.00 90.25 285 ASN A O 1
ATOM 2185 N N . GLN A 1 286 ? -12.128 16.006 21.130 1.00 86.81 286 GLN A N 1
ATOM 2186 C CA . GLN A 1 286 ? -12.238 17.089 20.136 1.00 86.81 286 GLN A CA 1
ATOM 21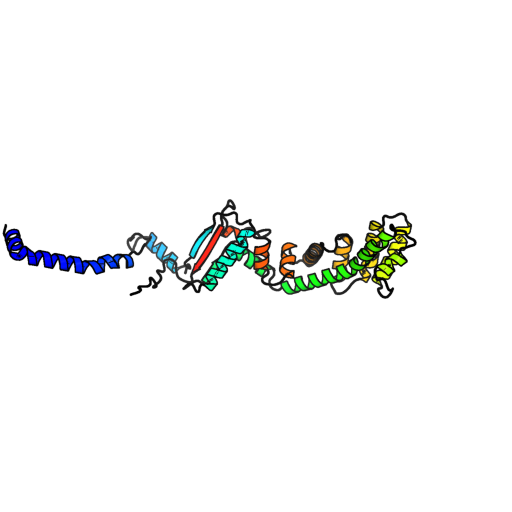87 C C . GLN A 1 286 ? -10.901 17.767 19.792 1.00 86.81 286 GLN A C 1
ATOM 2189 O O . GLN A 1 286 ? -10.747 18.285 18.691 1.00 86.81 286 GLN A O 1
ATOM 2194 N N . ASN A 1 287 ? -9.944 17.749 20.723 1.00 87.06 287 ASN A N 1
ATOM 2195 C CA . ASN A 1 287 ? -8.653 18.415 20.573 1.00 87.06 287 ASN A CA 1
ATOM 2196 C C . ASN A 1 287 ? -7.539 17.479 20.068 1.00 87.06 287 ASN A C 1
ATOM 2198 O O . ASN A 1 287 ? -6.409 17.938 19.929 1.00 87.06 287 ASN A O 1
ATOM 2202 N N . GLY A 1 288 ? -7.817 16.188 19.836 1.00 87.69 288 GLY A N 1
ATOM 2203 C CA . GLY A 1 288 ? -6.820 15.209 19.382 1.00 87.69 288 GLY A CA 1
ATOM 2204 C C . GLY A 1 288 ? -5.681 14.956 20.376 1.00 87.69 288 GLY A C 1
ATOM 2205 O O . GLY A 1 288 ? -4.581 14.609 19.975 1.00 87.69 288 GLY A O 1
ATOM 2206 N N . THR A 1 289 ? -5.907 15.165 21.672 1.00 91.38 289 THR A N 1
ATOM 2207 C CA . THR A 1 289 ? -4.897 14.992 22.733 1.00 91.38 289 THR A CA 1
ATOM 2208 C C . THR A 1 289 ? -5.131 13.768 23.612 1.00 91.38 289 THR A C 1
ATOM 2210 O O . THR A 1 289 ? -4.334 13.497 24.510 1.00 91.38 289 THR A O 1
ATOM 2213 N N . ALA A 1 290 ? -6.248 13.071 23.411 1.00 92.50 290 ALA A N 1
ATOM 2214 C CA . ALA A 1 290 ? -6.575 11.850 24.121 1.00 92.50 290 ALA A CA 1
ATOM 2215 C C . ALA A 1 290 ? -7.521 10.979 23.294 1.00 92.50 290 ALA A C 1
ATOM 2217 O O . ALA A 1 290 ? -8.320 11.482 22.497 1.00 92.50 290 ALA A O 1
ATOM 2218 N N . PHE A 1 291 ? -7.485 9.677 23.552 1.00 95.44 291 PHE A N 1
ATOM 2219 C CA . PHE A 1 291 ? -8.419 8.727 22.968 1.00 95.44 291 PHE A CA 1
ATOM 2220 C C . PHE A 1 291 ? -8.911 7.701 23.988 1.00 95.44 291 PHE A C 1
ATOM 2222 O O . PHE A 1 291 ? -8.390 7.590 25.100 1.00 95.44 291 PHE A O 1
ATOM 2229 N N . LEU A 1 292 ? -9.960 6.981 23.605 1.00 94.81 292 LEU A N 1
ATOM 2230 C CA . LEU A 1 292 ? -10.653 5.996 24.415 1.00 94.81 292 LEU A CA 1
ATOM 2231 C C . LEU A 1 292 ? -10.374 4.588 23.894 1.00 94.81 292 LEU A C 1
ATOM 2233 O O . LEU A 1 292 ? -10.369 4.350 22.685 1.00 94.81 292 LEU A O 1
ATOM 2237 N N . ILE A 1 293 ? -10.211 3.654 24.825 1.00 95.44 293 ILE A N 1
ATOM 2238 C CA . ILE A 1 293 ? -10.320 2.218 24.571 1.00 95.44 293 ILE A CA 1
ATOM 2239 C C . ILE A 1 293 ? -11.539 1.728 25.349 1.00 95.44 293 ILE A C 1
ATOM 2241 O O . ILE A 1 293 ? -11.621 1.918 26.562 1.00 95.44 293 ILE A O 1
ATOM 2245 N N . GLN A 1 294 ? -12.494 1.128 24.655 1.00 93.94 294 GLN A N 1
ATOM 2246 C CA . GLN A 1 294 ? -13.690 0.539 25.242 1.00 93.94 294 GLN A CA 1
ATOM 2247 C C . GLN A 1 294 ? -13.475 -0.962 25.398 1.00 93.94 294 GLN A C 1
ATOM 2249 O O . GLN A 1 294 ? -13.082 -1.636 24.454 1.00 93.94 294 GLN A O 1
ATOM 2254 N N . ILE A 1 295 ? -13.720 -1.493 26.589 1.00 93.19 295 ILE A N 1
ATOM 2255 C CA . ILE A 1 295 ? -13.641 -2.920 26.906 1.00 93.19 295 ILE A CA 1
ATOM 2256 C C . ILE A 1 295 ? -15.057 -3.365 27.226 1.00 93.19 295 ILE A C 1
ATOM 2258 O O . ILE A 1 295 ? -15.642 -2.895 28.200 1.00 93.19 295 ILE A O 1
ATOM 2262 N N . ILE A 1 296 ? -15.605 -4.246 26.403 1.00 91.25 296 ILE A N 1
ATOM 2263 C CA . ILE A 1 296 ? -17.018 -4.605 26.413 1.00 91.25 296 ILE A CA 1
ATOM 2264 C C . ILE A 1 296 ? -17.165 -5.981 27.061 1.00 91.25 296 ILE A C 1
ATOM 2266 O O . ILE A 1 296 ? -16.399 -6.912 26.786 1.00 91.25 296 ILE A O 1
ATOM 2270 N N . PHE A 1 297 ? -18.167 -6.107 27.925 1.00 89.81 297 PHE A N 1
ATOM 2271 C CA . PHE A 1 297 ? -18.532 -7.349 28.583 1.00 89.81 297 PHE A CA 1
ATOM 2272 C C . PHE A 1 297 ? -19.964 -7.742 28.217 1.00 89.81 297 PHE A C 1
ATOM 2274 O O . PHE A 1 297 ? -20.875 -6.920 28.240 1.00 89.81 297 PHE A O 1
ATOM 2281 N N . ASN A 1 298 ? -20.193 -9.024 27.941 1.00 87.19 298 ASN A N 1
ATOM 2282 C CA . ASN A 1 298 ? -21.501 -9.609 27.648 1.00 87.19 298 ASN A CA 1
ATOM 2283 C C . ASN A 1 298 ? -22.344 -9.820 28.922 1.00 87.19 298 ASN A C 1
ATOM 2285 O O . ASN A 1 298 ? -22.852 -10.911 29.183 1.00 87.19 298 ASN A O 1
ATOM 2289 N N . VAL A 1 299 ? -22.443 -8.784 29.752 1.00 83.31 299 VAL A N 1
ATOM 2290 C CA . VAL A 1 299 ? -23.305 -8.722 30.936 1.00 83.31 299 VAL A CA 1
ATOM 2291 C C . VAL A 1 299 ? -23.981 -7.358 30.988 1.00 83.31 299 VAL A C 1
ATOM 2293 O O . VAL A 1 299 ? -23.368 -6.382 30.558 1.00 83.31 299 VAL A O 1
ATOM 2296 N N . PRO A 1 300 ? -25.205 -7.253 31.529 1.00 76.62 300 PRO A N 1
ATOM 2297 C CA . PRO A 1 300 ? -25.843 -5.960 31.743 1.00 76.62 300 PRO A CA 1
ATOM 2298 C C . PRO A 1 300 ? -24.972 -5.023 32.589 1.00 76.62 300 PRO A C 1
ATOM 2300 O O . PRO A 1 300 ? -24.289 -5.476 33.517 1.00 76.62 300 PRO A O 1
ATOM 2303 N N . GLU A 1 301 ? -25.025 -3.723 32.308 1.00 67.25 301 GLU A N 1
ATOM 2304 C CA . GLU A 1 301 ? -24.475 -2.699 33.202 1.00 67.25 301 GLU A CA 1
ATOM 2305 C C . GLU A 1 301 ? -24.946 -2.907 34.655 1.00 67.25 301 GLU A C 1
ATOM 2307 O O . GLU A 1 301 ? -26.073 -3.322 34.916 1.00 67.25 301 GLU A O 1
ATOM 2312 N N . GLY A 1 302 ? -24.048 -2.680 35.618 1.00 60.88 302 GLY A N 1
ATOM 2313 C CA . GLY A 1 302 ? -24.337 -2.888 37.044 1.00 60.88 302 GLY A CA 1
ATOM 2314 C C . GLY A 1 302 ? -24.297 -4.347 37.522 1.00 60.88 302 GLY A C 1
ATOM 2315 O O . GLY A 1 302 ? -24.499 -4.599 38.710 1.00 60.88 302 GLY A O 1
ATOM 2316 N N . SER A 1 303 ? -23.990 -5.313 36.647 1.00 62.91 303 SER A N 1
ATOM 2317 C CA . SER A 1 303 ? -23.797 -6.710 37.057 1.00 62.91 303 SER A CA 1
ATOM 2318 C C . SER A 1 303 ? -22.599 -6.854 38.001 1.00 62.91 303 SER A C 1
ATOM 2320 O O . SER A 1 303 ? -21.449 -6.665 37.605 1.00 62.91 303 SER A O 1
ATOM 2322 N N . VAL A 1 304 ? -22.857 -7.238 39.252 1.00 58.59 304 VAL A N 1
ATOM 2323 C CA . VAL A 1 304 ? -21.816 -7.591 40.227 1.00 58.59 304 VAL A CA 1
ATOM 2324 C C . VAL A 1 304 ? -21.411 -9.047 39.991 1.00 58.59 304 VAL A C 1
ATOM 2326 O O . VAL A 1 304 ? -22.232 -9.955 40.111 1.00 58.59 304 VAL A O 1
ATOM 2329 N N . GLY A 1 305 ? -20.151 -9.284 39.619 1.00 52.03 305 GLY A N 1
ATOM 2330 C CA . GLY A 1 305 ? -19.638 -10.637 39.394 1.00 52.03 305 GLY A CA 1
ATOM 2331 C C . GLY A 1 305 ? -19.683 -11.489 40.668 1.00 52.03 305 GLY A C 1
ATOM 2332 O O . GLY A 1 305 ? -19.318 -11.027 41.746 1.00 52.03 305 GLY A O 1
ATOM 2333 N N . SER A 1 306 ? -20.067 -12.761 40.551 1.00 50.91 306 SER A N 1
ATOM 2334 C CA . SER A 1 306 ? -20.150 -13.723 41.665 1.00 50.91 306 SER A CA 1
ATOM 2335 C C . SER A 1 306 ? -18.780 -14.250 42.142 1.00 50.91 306 SER A C 1
ATOM 2337 O O . SER A 1 306 ? -18.668 -15.412 42.523 1.00 50.91 306 SER A O 1
ATOM 2339 N N . GLY A 1 307 ? -17.714 -13.447 42.044 1.00 41.56 307 GLY A N 1
ATOM 2340 C CA . GLY A 1 307 ? -16.332 -13.939 41.955 1.00 41.56 307 GLY A CA 1
ATOM 2341 C C . GLY A 1 307 ? -15.284 -13.214 42.798 1.00 41.56 307 GLY A C 1
ATOM 2342 O O . GLY A 1 307 ? -14.105 -13.273 42.458 1.00 41.56 307 GLY A O 1
ATOM 2343 N N . GLY A 1 308 ? -15.662 -12.553 43.894 1.00 34.56 308 GLY A N 1
ATOM 2344 C CA . GLY A 1 308 ? -14.687 -12.226 44.937 1.00 34.56 308 GLY A CA 1
ATOM 2345 C C . GLY A 1 308 ? -14.230 -13.521 45.612 1.00 34.56 308 GLY A C 1
ATOM 2346 O O . GLY A 1 308 ? -14.947 -14.055 46.449 1.00 34.56 308 GLY A O 1
ATOM 2347 N N . LEU A 1 309 ? -13.087 -14.069 45.197 1.00 34.28 309 LEU A N 1
ATOM 2348 C CA . LEU A 1 309 ? -12.529 -15.322 45.714 1.00 34.28 309 LEU A CA 1
ATOM 2349 C C . LEU A 1 309 ? -12.329 -15.261 47.238 1.00 34.28 309 LEU A C 1
ATOM 2351 O O . LEU A 1 309 ? -11.405 -14.611 47.723 1.00 34.28 309 LEU A O 1
ATOM 2355 N N . SER A 1 310 ? -13.144 -16.011 47.984 1.00 33.25 310 SER A N 1
ATOM 2356 C CA . SER A 1 310 ? -12.804 -16.456 49.333 1.00 33.25 310 SER A CA 1
ATOM 2357 C C . SER A 1 310 ? -11.784 -17.596 49.219 1.00 33.25 310 SER A C 1
ATOM 2359 O O . SER A 1 310 ? -12.150 -18.751 48.983 1.00 33.25 310 SER A O 1
ATOM 2361 N N . HIS A 1 311 ? -10.495 -17.297 49.358 1.00 26.88 311 HIS A N 1
ATOM 2362 C CA . HIS A 1 311 ? -9.525 -18.331 49.707 1.00 26.88 311 HIS A CA 1
ATOM 2363 C C . HIS A 1 311 ? -9.431 -18.429 51.231 1.00 26.88 311 HIS A C 1
ATOM 2365 O O . HIS A 1 311 ? -8.873 -17.538 51.859 1.00 26.88 311 HIS A O 1
ATOM 2371 N N . SER A 1 312 ? -10.013 -19.530 51.733 1.00 33.06 312 SER A N 1
ATOM 2372 C CA . SER A 1 312 ? -9.765 -20.259 52.997 1.00 33.06 312 SER A CA 1
ATOM 2373 C C . SER A 1 312 ? -9.617 -19.469 54.295 1.00 33.06 312 SER A C 1
ATOM 2375 O O . SER A 1 312 ? -8.558 -18.828 54.468 1.00 33.06 312 SER A O 1
#

Radius of gyration: 37.44 Å; chains: 1; bounding box: 74×39×128 Å

Sequence (312 aa):
MAISSKIVKHRKLVIVLWAISLLALTPALLDYSHYISYSSIGSLPSNDESQVAQSILENSGRFNSTITVLVPADPFQTALARETLQYQENLTSLGISNFSGSESPYSASAAFIDNITDGRVSEIQSLHRSVVSNETSIFQFPLAFYDKWSIFSFNGSQINEAARMSGYDSSNSYEMAFLDNVTRIYGNGTSPVTAIAEAIQNSSYLASTGPLSGLIISIASSRVTFLAFNGSYNFVETSVLQSLGIPVTENLVNVTVNGGNVGYNYTLDYGLAGIPDFVYRPYVNQNGTAFLIQIIFNVPEGSVGSGGLSHS

Secondary structure (DSSP, 8-state):
-HHHHHHHHTHHHHHHHHHHHHHHHHHHHHGGGGG----SS----TT-HHHHHHHHHHHH--PEEEEEEEE-S-TT-HHHHHHHHHHHHHHHHTT-TTEEEEE-HHHHHHHHHHHHHTTTHHHHHHHHHHHHHHHHHHHHHHHHHHHHHHHTTT-GGGHHHHHHHTT--S--HHHHHHHHHHHHHHTTT--HHHHHHHHHHTTGGGG--STTHHHHHHHHHHH--TTSGGG-HHHHHHHHHHHTT----HHHHHHHHH-S-HHHHHHHHHTTTT--HHHHTTTB-TTSS-EEEEEEEEEETT---S------

Foldseek 3Di:
DVVVVVCVVCVVVVVVVVVVVVVVCVVVVVCVVVVPDPPPDDDDPCPPPVNVVVVCVLVVDQAFAKDKDKDQAQQQDLVVLVVQVVVQVVVVVPCPAQFDGKDWLLVLQLVVLCVLCPPPLVVLLVLLVQLVQLLCLLQLLLVQLVVQCVVVVVDLVCSVVSSVSSVDDPPQQLSVQLSVQLSVPVVVVDDSQVSNLVSSVRRSVSSADDDCSVLSSVCCSVPPRSVRSVPCSLVSSCVSCVVVVRHDHSLQSVQSNVDDSSSSSSCNVRNCPPPDCVRRVVFADPVSRMGIMMTGGNHGPPDDDPDPDDDD